Protein AF-A0A2H0A8W4-F1 (afdb_monomer_lite)

Foldseek 3Di:
DEEPPPPQFFKDWQNHTDDPPDDDDAQDKIFIATGGDDQKDWQFKDWQDTGRDGRDIDTCNDDTDMYTYIFGDAAEDELVRVVCVVQVQFQEAAEEQEDPVQVQVWAAALHDYFHDDPPVLETPDDCPVCVVCLAPAYEYAYAALPGQVSHQSVSRSVRRHHHYYYNGHVPVCVVVVHDIDHPVRNPVQNVDRDPRFDQHDDDDDDPPDDDDGDGDRDD

Structur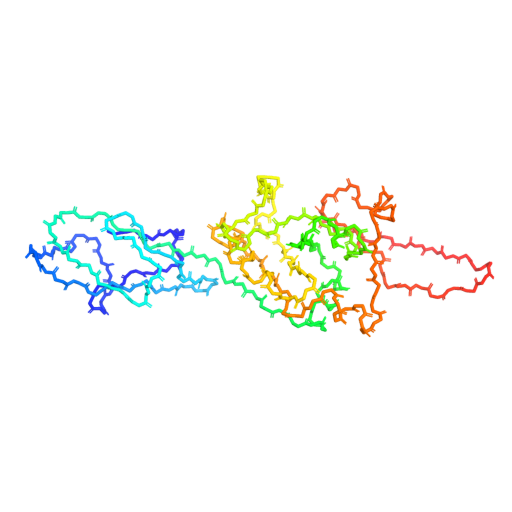e (mmCIF, N/CA/C/O backbone):
data_AF-A0A2H0A8W4-F1
#
_entry.id   AF-A0A2H0A8W4-F1
#
loop_
_atom_site.group_PDB
_atom_site.id
_atom_site.type_symbol
_atom_site.label_atom_id
_atom_site.label_alt_id
_atom_site.label_comp_id
_atom_site.label_asym_id
_atom_site.label_entity_id
_atom_site.label_seq_id
_atom_site.pdbx_PDB_ins_code
_atom_site.Cartn_x
_atom_site.Cartn_y
_atom_site.Cartn_z
_atom_site.occupancy
_atom_site.B_iso_or_equiv
_atom_site.auth_seq_id
_atom_site.auth_comp_id
_atom_site.auth_asym_id
_atom_site.auth_atom_id
_atom_site.pdbx_PDB_model_num
ATOM 1 N N . MET A 1 1 ? -19.466 2.140 18.393 1.00 87.25 1 MET A N 1
ATOM 2 C CA . MET A 1 1 ? -18.150 1.986 17.729 1.00 87.25 1 MET A CA 1
ATOM 3 C C . MET A 1 1 ? -18.364 1.204 16.446 1.00 87.25 1 MET A C 1
ATOM 5 O O . MET A 1 1 ? -19.352 0.483 16.369 1.00 87.25 1 MET A O 1
ATOM 9 N N . THR A 1 2 ? -17.513 1.383 15.440 1.00 92.00 2 THR A N 1
ATOM 10 C CA . THR A 1 2 ? -17.649 0.732 14.124 1.00 92.00 2 THR A CA 1
ATOM 11 C C . THR A 1 2 ? -16.328 0.107 13.679 1.00 92.00 2 THR A C 1
ATOM 13 O O . THR A 1 2 ? -15.268 0.444 14.206 1.00 92.00 2 THR A O 1
ATOM 16 N N . VAL A 1 3 ? -16.409 -0.812 12.719 1.00 94.75 3 VAL A N 1
ATOM 17 C CA . VAL A 1 3 ? -15.274 -1.482 12.075 1.00 94.75 3 VAL A CA 1
ATOM 18 C C . VAL A 1 3 ? -15.348 -1.203 10.577 1.00 94.75 3 VAL A C 1
ATOM 20 O O . VAL A 1 3 ? -16.431 -1.290 9.996 1.00 94.75 3 VAL A O 1
ATOM 23 N N . SER A 1 4 ? -14.215 -0.862 9.962 1.00 92.75 4 SER A N 1
ATOM 24 C CA . SER A 1 4 ? -14.114 -0.602 8.526 1.00 92.75 4 SER A CA 1
ATOM 25 C C . SER A 1 4 ? -12.867 -1.275 7.933 1.00 92.75 4 SER A C 1
ATOM 27 O O . SER A 1 4 ? -11.778 -1.008 8.438 1.00 92.75 4 SER A O 1
ATOM 29 N N . PRO A 1 5 ? -12.985 -2.081 6.860 1.00 91.88 5 PRO A N 1
ATOM 30 C CA . PRO A 1 5 ? -14.236 -2.514 6.231 1.00 91.88 5 PRO A CA 1
ATOM 31 C C . PRO A 1 5 ? -15.038 -3.473 7.129 1.00 91.88 5 PRO A C 1
ATOM 33 O O . PRO A 1 5 ? -14.512 -4.060 8.073 1.00 91.88 5 PRO A O 1
ATOM 36 N N . THR A 1 6 ? -16.342 -3.616 6.870 1.00 92.31 6 THR A N 1
ATOM 37 C CA . THR A 1 6 ? -17.200 -4.528 7.651 1.00 92.31 6 THR A CA 1
ATOM 38 C C . THR A 1 6 ? -16.684 -5.967 7.545 1.00 92.31 6 THR A C 1
ATOM 40 O O . THR A 1 6 ? -16.383 -6.434 6.454 1.00 92.31 6 THR A O 1
ATOM 43 N N . GLY A 1 7 ? -16.574 -6.667 8.679 1.00 91.75 7 GLY A N 1
ATOM 44 C CA . GLY A 1 7 ? -16.044 -8.037 8.742 1.00 91.75 7 GLY A CA 1
ATOM 45 C C . GLY A 1 7 ? -14.516 -8.141 8.845 1.00 91.75 7 GLY A C 1
ATOM 46 O O . GLY A 1 7 ? -14.008 -9.234 9.081 1.00 91.75 7 GLY A O 1
ATOM 47 N N . ALA A 1 8 ? -13.781 -7.026 8.751 1.00 93.81 8 ALA A N 1
ATOM 48 C CA . ALA A 1 8 ? -12.316 -7.025 8.822 1.00 93.81 8 ALA A CA 1
ATOM 49 C C . ALA A 1 8 ? -11.740 -7.318 10.216 1.00 93.81 8 ALA A C 1
ATOM 51 O O . ALA A 1 8 ? -10.543 -7.557 10.369 1.00 93.81 8 ALA A O 1
ATOM 52 N N . GLY A 1 9 ? -12.583 -7.300 11.244 1.00 95.62 9 GLY A N 1
ATOM 53 C CA . GLY A 1 9 ? -12.175 -7.523 12.619 1.00 95.62 9 GLY A CA 1
ATOM 54 C C . GLY A 1 9 ? -13.280 -7.197 13.610 1.00 95.62 9 GLY A C 1
ATOM 55 O O . GLY A 1 9 ? -14.436 -6.970 13.242 1.00 95.62 9 GLY A O 1
ATOM 56 N N . VAL A 1 10 ? -12.894 -7.148 14.879 1.00 96.25 10 VAL A N 1
ATOM 57 C CA . VAL A 1 10 ? -13.748 -6.742 15.997 1.00 96.25 10 VAL A CA 1
ATOM 58 C C . VAL A 1 10 ? -13.048 -5.679 16.839 1.00 96.25 10 VAL A C 1
ATOM 60 O O . VAL A 1 10 ? -11.831 -5.512 16.778 1.00 96.25 10 VAL A O 1
ATOM 63 N N . VAL A 1 11 ? -13.822 -4.944 17.635 1.00 96.88 11 VAL A N 1
ATOM 64 C CA . VAL A 1 11 ? -13.293 -4.029 18.653 1.00 96.88 11 VAL A CA 1
ATOM 65 C C . VAL A 1 11 ? -13.495 -4.670 20.015 1.00 96.88 11 VAL A C 1
ATOM 67 O O . VAL A 1 11 ? -14.611 -5.076 20.327 1.00 96.88 11 VAL A O 1
ATOM 70 N N . LYS A 1 12 ? -12.448 -4.709 20.836 1.00 96.44 12 LYS A N 1
ATOM 71 C CA . LYS A 1 12 ? -12.522 -5.031 22.259 1.00 96.44 12 LYS A CA 1
ATOM 72 C C . LYS A 1 12 ? -12.409 -3.765 23.095 1.00 96.44 12 LYS A C 1
ATOM 74 O O . LYS A 1 12 ? -11.594 -2.884 22.816 1.00 96.44 12 LYS A O 1
ATOM 79 N N . VAL A 1 13 ? -13.222 -3.693 24.143 1.00 95.56 13 VAL A N 1
ATOM 80 C CA . VAL A 1 13 ? -13.199 -2.639 25.155 1.00 95.56 13 VAL A CA 1
ATOM 81 C C . VAL A 1 13 ? -12.901 -3.281 26.501 1.00 95.56 13 VAL A C 1
ATOM 83 O O . VAL A 1 13 ? -13.665 -4.117 26.978 1.00 95.56 13 VAL A O 1
ATOM 86 N N . ASN A 1 14 ? -11.775 -2.906 27.110 1.00 95.25 14 ASN A N 1
ATOM 87 C CA . ASN A 1 14 ? -11.255 -3.522 28.336 1.00 95.25 14 ASN A CA 1
ATOM 88 C C . ASN A 1 14 ? -11.151 -5.057 28.231 1.00 95.25 14 ASN A C 1
ATOM 90 O O . ASN A 1 14 ? -11.492 -5.777 29.166 1.00 95.25 14 ASN A O 1
ATOM 94 N N . GLY A 1 15 ? -10.715 -5.553 27.069 1.00 94.75 15 GLY A N 1
ATOM 95 C CA . GLY A 1 15 ? -10.536 -6.983 26.797 1.00 94.75 15 GLY A CA 1
ATOM 96 C C . GLY A 1 15 ? -11.812 -7.754 26.436 1.00 94.75 15 GLY A C 1
ATOM 97 O O . GLY A 1 15 ? -11.722 -8.947 26.155 1.00 94.75 15 GLY A O 1
ATOM 98 N N . VAL A 1 16 ? -12.979 -7.102 26.405 1.00 94.31 16 VAL A N 1
ATOM 99 C CA . VAL A 1 16 ? -14.270 -7.728 26.067 1.00 94.31 16 VAL A CA 1
ATOM 100 C C . VAL A 1 16 ? -14.752 -7.246 24.704 1.00 94.31 16 VAL A C 1
ATOM 102 O O . VAL A 1 16 ? -14.683 -6.050 24.426 1.00 94.31 16 VAL A O 1
ATOM 105 N N . ASP A 1 17 ? -15.267 -8.150 23.868 1.00 93.38 17 ASP A N 1
ATOM 106 C CA . ASP A 1 17 ? -15.827 -7.795 22.561 1.00 93.38 17 ASP A CA 1
ATOM 107 C C . ASP A 1 17 ? -16.933 -6.740 22.705 1.00 93.38 17 ASP A C 1
ATOM 109 O O . ASP A 1 17 ? -17.864 -6.862 23.507 1.00 93.38 17 ASP A O 1
ATOM 113 N N . TYR A 1 18 ? -16.817 -5.671 21.923 1.00 92.06 18 TYR A N 1
ATOM 114 C CA . TYR A 1 18 ? -17.780 -4.586 21.913 1.00 92.06 18 TYR A CA 1
ATOM 115 C C . TYR A 1 18 ? -19.118 -5.067 21.353 1.00 92.06 18 TYR A C 1
ATOM 117 O O . TYR A 1 18 ? -19.188 -5.629 20.260 1.00 92.06 18 TYR A O 1
ATOM 125 N N . THR A 1 19 ? -20.198 -4.744 22.061 1.00 86.00 19 THR A N 1
ATOM 126 C CA . THR A 1 19 ? -21.566 -4.920 21.573 1.00 86.00 19 THR A CA 1
ATOM 127 C C . THR A 1 19 ? -22.276 -3.563 21.498 1.00 86.00 19 THR A C 1
ATOM 129 O O . THR A 1 19 ? -22.005 -2.662 22.302 1.00 86.00 19 THR A O 1
ATOM 132 N N . PRO A 1 20 ? -23.172 -3.345 20.519 1.00 82.12 20 PRO A N 1
ATOM 133 C CA . PRO A 1 20 ? -23.994 -2.140 20.493 1.00 82.12 20 PRO A CA 1
ATOM 134 C C . PRO A 1 20 ? -24.800 -1.987 21.795 1.00 82.12 20 PRO A C 1
ATOM 136 O O . PRO A 1 20 ? -25.303 -2.969 22.330 1.00 82.12 20 PRO A O 1
ATOM 139 N N . ASN A 1 21 ? -24.962 -0.746 22.267 1.00 77.25 21 ASN A N 1
ATOM 140 C CA . ASN A 1 21 ? -25.658 -0.362 23.511 1.00 77.25 21 ASN A CA 1
ATOM 141 C C . ASN A 1 21 ? -24.898 -0.570 24.837 1.00 77.25 21 ASN A C 1
ATOM 143 O O . ASN A 1 21 ? -25.495 -0.423 25.903 1.00 77.25 21 ASN A O 1
ATOM 147 N N . CYS A 1 22 ? -23.585 -0.820 24.817 1.00 73.69 22 CYS A N 1
ATOM 148 C CA . CYS A 1 22 ? -22.768 -0.656 26.025 1.00 73.69 22 CYS A CA 1
ATOM 149 C C . CYS A 1 22 ? -22.731 0.821 26.475 1.00 73.69 22 CYS A C 1
ATOM 151 O O . CYS A 1 22 ? -22.471 1.712 25.663 1.00 73.69 22 CYS A O 1
ATOM 153 N N . GLY A 1 23 ? -22.963 1.074 27.768 1.00 84.69 23 GLY A N 1
ATOM 154 C CA . GLY A 1 23 ? -22.823 2.390 28.400 1.00 84.69 23 GLY A CA 1
ATOM 155 C C . GLY A 1 23 ? -21.522 2.500 29.197 1.00 84.69 23 GLY A C 1
ATOM 156 O O . GLY A 1 23 ? -21.140 1.557 29.886 1.00 84.69 23 GLY A O 1
ATOM 157 N N . TYR A 1 24 ? -20.859 3.653 29.118 1.00 90.50 24 TYR A N 1
ATOM 158 C CA . TYR A 1 24 ? -19.618 3.946 29.842 1.00 90.50 24 TYR A CA 1
ATOM 159 C C . TYR A 1 24 ? -19.765 5.246 30.631 1.00 90.50 24 TYR A C 1
ATOM 161 O O . TYR A 1 24 ? -20.435 6.178 30.181 1.00 90.50 24 TYR A O 1
ATOM 169 N N . ASN A 1 25 ? -19.143 5.308 31.808 1.00 93.31 25 ASN A N 1
ATOM 170 C CA . ASN A 1 25 ? -19.269 6.455 32.704 1.00 93.31 25 ASN A CA 1
ATOM 171 C C . ASN A 1 25 ? -18.421 7.642 32.232 1.00 93.31 25 ASN A C 1
ATOM 173 O O . ASN A 1 25 ? -17.361 7.471 31.626 1.00 93.31 25 ASN A O 1
ATOM 177 N N . LEU A 1 26 ? -18.858 8.856 32.578 1.00 94.81 26 LEU A N 1
ATOM 178 C CA . LEU A 1 26 ? -18.067 10.065 32.365 1.00 94.81 26 LEU A CA 1
ATOM 179 C C . LEU A 1 26 ? -16.702 9.934 33.064 1.00 94.81 26 LEU A C 1
ATOM 181 O O . LEU A 1 26 ? -16.625 9.499 34.211 1.00 94.81 26 LEU A O 1
ATOM 185 N N . ASN A 1 27 ? -15.639 10.332 32.367 1.00 94.19 27 ASN A N 1
ATOM 186 C CA . ASN A 1 27 ? -14.232 10.233 32.774 1.00 94.19 27 ASN A CA 1
ATOM 187 C C . ASN A 1 27 ? -13.687 8.804 32.918 1.00 94.19 27 ASN A C 1
ATOM 189 O O . ASN A 1 27 ? -12.535 8.634 33.314 1.00 94.19 27 ASN A O 1
ATOM 193 N N . GLN A 1 28 ? -14.464 7.776 32.562 1.00 96.50 28 GLN A N 1
ATOM 194 C CA . GLN A 1 28 ? -13.943 6.418 32.496 1.00 96.50 28 GLN A CA 1
ATOM 195 C C . GLN A 1 28 ? -12.853 6.331 31.423 1.00 96.50 28 GLN A C 1
ATOM 197 O O . GLN A 1 28 ? -13.034 6.806 30.299 1.00 96.50 28 GLN A O 1
ATOM 202 N N . VAL A 1 29 ? -11.733 5.701 31.772 1.00 96.69 29 VAL A N 1
ATOM 203 C CA . VAL A 1 29 ? -10.670 5.356 30.827 1.00 96.69 29 VAL A CA 1
ATOM 204 C C . VAL A 1 29 ? -10.910 3.930 30.348 1.00 96.69 29 VAL A C 1
ATOM 206 O O . VAL A 1 29 ? -11.024 3.005 31.151 1.00 96.69 29 VAL A O 1
ATOM 209 N N . LEU A 1 30 ? -11.027 3.769 29.036 1.00 96.38 30 LEU A N 1
ATOM 210 C CA . LEU A 1 30 ? -11.244 2.497 28.362 1.00 96.38 30 LEU A CA 1
ATOM 211 C C . LEU A 1 30 ? -9.967 2.090 27.634 1.00 96.38 30 LEU A C 1
ATOM 213 O O . LEU A 1 30 ? -9.340 2.923 26.984 1.00 96.38 30 LEU A O 1
ATOM 217 N N . THR A 1 31 ? -9.607 0.813 27.708 1.00 97.50 31 THR A N 1
ATOM 218 C CA . THR A 1 31 ? -8.607 0.220 26.815 1.00 97.50 31 THR A CA 1
ATOM 219 C C . THR A 1 31 ? -9.311 -0.244 25.552 1.00 97.50 31 THR A C 1
ATOM 221 O O . THR A 1 31 ? -10.247 -1.040 25.618 1.00 97.50 31 THR A O 1
ATOM 224 N N . MET A 1 32 ? -8.869 0.280 24.420 1.00 97.44 32 MET A N 1
ATOM 225 C CA . MET A 1 32 ? -9.404 0.041 23.091 1.00 97.44 32 MET A CA 1
ATOM 226 C C . MET A 1 32 ? -8.441 -0.855 22.326 1.00 97.44 32 MET A C 1
ATOM 228 O O . MET A 1 32 ? -7.267 -0.517 22.176 1.00 97.44 32 MET A O 1
ATOM 232 N N . GLU A 1 33 ? -8.941 -1.973 21.818 1.00 98.06 33 GLU A N 1
ATOM 233 C CA . GLU A 1 33 ? -8.158 -2.908 21.015 1.00 98.06 33 GLU A CA 1
ATOM 234 C C . GLU A 1 33 ? -8.933 -3.271 19.744 1.00 98.06 33 GLU A C 1
ATOM 236 O O . GLU A 1 33 ? -10.096 -3.666 19.800 1.00 98.06 33 GLU A O 1
ATOM 241 N N . GLY A 1 34 ? -8.307 -3.104 18.581 1.00 97.44 34 GLY A N 1
ATOM 242 C CA . GLY A 1 34 ? -8.831 -3.571 17.304 1.00 97.44 34 GLY A CA 1
ATOM 243 C C . GLY A 1 34 ? -8.223 -4.931 16.998 1.00 97.44 34 GLY A C 1
ATOM 244 O O . GLY A 1 34 ? -7.013 -5.025 16.816 1.00 97.44 34 GLY A O 1
ATOM 245 N N . VAL A 1 35 ? -9.039 -5.978 16.941 1.00 97.44 35 VAL A N 1
ATOM 246 C CA . VAL A 1 35 ? -8.579 -7.348 16.684 1.00 97.44 35 VAL A CA 1
ATOM 247 C C . VAL A 1 35 ? -8.891 -7.701 15.228 1.00 97.44 35 VAL A C 1
ATOM 249 O O . VAL A 1 35 ? -10.071 -7.826 14.890 1.00 97.44 35 VAL A O 1
ATOM 252 N N . PRO A 1 36 ? -7.880 -7.832 14.350 1.00 96.38 36 PRO A N 1
ATOM 253 C CA . PRO A 1 36 ? -8.102 -8.145 12.941 1.00 96.38 36 PRO A CA 1
ATOM 254 C C . PRO A 1 36 ? -8.609 -9.575 12.740 1.00 96.38 36 PRO A C 1
ATOM 256 O O . PRO A 1 36 ? -8.325 -10.465 13.541 1.00 96.38 36 PRO A O 1
ATOM 259 N N . SER A 1 37 ? -9.308 -9.803 11.631 1.00 94.69 37 SER A N 1
ATOM 260 C CA . SER A 1 37 ? -9.757 -11.122 11.180 1.00 94.69 37 SER A CA 1
ATOM 261 C C . SER A 1 37 ? -9.119 -11.484 9.835 1.00 94.69 37 SER A C 1
ATOM 263 O O . SER A 1 37 ? -8.916 -10.621 8.983 1.00 94.69 37 SER A O 1
ATOM 265 N N . GLY A 1 38 ? -8.815 -12.766 9.618 1.00 90.88 38 GLY A N 1
ATOM 266 C CA . GLY A 1 38 ? -8.360 -13.290 8.325 1.00 90.88 38 GLY A CA 1
ATOM 267 C C . GLY A 1 38 ? -7.140 -12.566 7.734 1.00 90.88 38 GLY A C 1
ATOM 268 O O . GLY A 1 38 ? -6.057 -12.545 8.332 1.00 90.88 38 GLY A O 1
ATOM 269 N N . GLN A 1 39 ? -7.327 -11.994 6.539 1.00 87.94 39 GLN A N 1
ATOM 270 C CA . GLN A 1 39 ? -6.290 -11.308 5.756 1.00 87.94 39 GLN A CA 1
ATOM 271 C C . GLN A 1 39 ? -6.074 -9.846 6.156 1.00 87.94 39 GLN A C 1
ATOM 273 O O . GLN A 1 39 ? -5.291 -9.148 5.524 1.00 87.94 39 GLN A O 1
ATOM 278 N N . TYR A 1 40 ? -6.739 -9.363 7.204 1.00 93.06 40 TYR A N 1
ATOM 279 C CA . TYR A 1 40 ? -6.609 -7.979 7.637 1.00 93.06 40 TYR A CA 1
ATOM 280 C C . TYR A 1 40 ? -5.543 -7.798 8.724 1.00 93.06 40 TYR A C 1
ATOM 282 O O . TYR A 1 40 ? -5.263 -8.697 9.523 1.00 93.06 40 TYR A O 1
ATOM 290 N N . LYS A 1 41 ? -4.978 -6.593 8.782 1.00 94.25 41 LYS A N 1
ATOM 291 C CA . LYS A 1 41 ? -4.203 -6.040 9.895 1.00 94.25 41 LYS A CA 1
ATOM 292 C C . LYS A 1 41 ? -4.897 -4.786 10.420 1.00 94.25 41 LYS A C 1
ATOM 294 O O . LYS A 1 41 ? -5.622 -4.111 9.689 1.00 94.25 41 LYS A O 1
ATOM 299 N N . PHE A 1 42 ? -4.691 -4.480 11.698 1.00 95.69 42 PHE A N 1
ATOM 300 C CA . PHE A 1 42 ? -5.133 -3.204 12.250 1.00 95.69 42 PHE A CA 1
ATOM 301 C C . PHE A 1 42 ? -4.324 -2.088 11.590 1.00 95.69 42 PHE A C 1
ATOM 303 O O . PHE A 1 42 ? -3.106 -2.213 11.471 1.00 95.69 42 PHE A O 1
ATOM 310 N N . ASP A 1 43 ? -5.002 -1.024 11.176 1.00 94.31 43 ASP A N 1
ATOM 311 C CA . ASP A 1 43 ? -4.373 0.129 10.540 1.00 94.31 43 ASP A CA 1
ATOM 312 C C . ASP A 1 43 ? -4.387 1.346 11.477 1.00 94.31 43 ASP A C 1
ATOM 314 O O . ASP A 1 43 ? -3.340 1.799 11.940 1.00 94.31 43 ASP A O 1
ATOM 318 N N . ARG A 1 44 ? -5.576 1.852 11.834 1.00 95.56 44 ARG A N 1
ATOM 319 C CA . ARG A 1 44 ? -5.705 3.024 12.717 1.00 95.56 44 ARG A CA 1
ATOM 320 C C . ARG A 1 44 ? -7.069 3.132 13.387 1.00 95.56 44 ARG A C 1
ATOM 322 O O . ARG A 1 44 ? -8.069 2.588 12.929 1.00 95.56 44 ARG A O 1
ATOM 329 N N . TRP A 1 45 ? -7.132 3.934 14.438 1.00 97.75 45 TRP A N 1
ATOM 330 C CA . TRP A 1 45 ? -8.367 4.467 15.000 1.00 97.75 45 TRP A CA 1
ATOM 331 C C . TRP A 1 45 ? -8.721 5.802 14.345 1.00 97.75 45 TRP A C 1
ATOM 333 O O . TRP A 1 45 ? -7.833 6.613 14.066 1.00 97.75 45 TRP A O 1
ATOM 343 N N . GLY A 1 46 ? -10.015 6.060 14.149 1.00 96.44 46 GLY A N 1
ATOM 344 C CA . GLY A 1 46 ? -10.516 7.382 13.771 1.00 96.44 46 GLY A CA 1
ATOM 345 C C . GLY A 1 46 ? -11.849 7.755 14.426 1.00 96.44 46 GLY A C 1
ATOM 346 O O . GLY A 1 46 ? -12.503 6.947 15.093 1.00 96.44 46 GLY A O 1
ATOM 347 N N . GLY A 1 47 ? -12.259 9.009 14.217 1.00 95.00 47 GLY A N 1
ATOM 348 C CA . GLY A 1 47 ? -13.439 9.609 14.840 1.00 95.00 47 GLY A CA 1
ATOM 349 C C . GLY A 1 47 ? -13.097 10.249 16.186 1.00 95.00 47 GLY A C 1
ATOM 350 O O . GLY A 1 47 ? -12.263 11.142 16.268 1.00 95.00 47 GLY A O 1
ATOM 351 N N . GLY A 1 48 ? -13.745 9.800 17.258 1.00 94.50 48 GLY A N 1
ATOM 352 C CA . GLY A 1 48 ? -13.546 10.291 18.626 1.00 94.50 48 GLY A CA 1
ATOM 353 C C . GLY A 1 48 ? -12.246 9.829 19.298 1.00 94.50 48 GLY A C 1
ATOM 354 O O . GLY A 1 48 ? -11.990 10.239 20.433 1.00 94.50 48 GLY A O 1
ATOM 355 N N . LEU A 1 49 ? -11.467 8.989 18.609 1.00 94.62 49 LEU A N 1
ATOM 356 C CA . LEU A 1 49 ? -10.131 8.503 18.949 1.00 94.62 49 LEU A CA 1
ATOM 357 C C . LEU A 1 49 ? -9.323 8.446 17.646 1.00 94.62 49 LEU A C 1
ATOM 359 O O . LEU A 1 49 ? -9.708 7.712 16.741 1.00 94.62 49 LEU A O 1
ATOM 363 N N . THR A 1 50 ? -8.220 9.186 17.562 1.00 95.88 50 THR A N 1
ATOM 364 C CA . THR A 1 50 ? -7.312 9.167 16.404 1.00 95.88 50 THR A CA 1
ATOM 365 C C . THR A 1 50 ? -5.944 8.700 16.873 1.00 95.88 50 THR A C 1
ATOM 367 O O . THR A 1 50 ? -5.292 9.388 17.655 1.00 95.88 50 THR A O 1
ATOM 370 N N . SER A 1 51 ? -5.531 7.509 16.450 1.00 95.81 51 SER A N 1
ATOM 371 C CA . SER A 1 51 ? -4.269 6.890 16.867 1.00 95.81 51 SER A CA 1
ATOM 372 C C . SER A 1 51 ? -3.921 5.740 15.926 1.00 95.81 51 SER A C 1
ATOM 374 O O . SER A 1 51 ? -4.813 5.012 15.503 1.00 95.81 51 SER A O 1
ATOM 376 N N . SER A 1 52 ? -2.641 5.544 15.626 1.00 94.50 52 SER A N 1
ATOM 377 C CA . SER A 1 52 ? -2.129 4.337 14.960 1.00 94.50 52 SER A CA 1
ATOM 378 C C . SER A 1 52 ? -1.696 3.251 15.955 1.00 94.50 52 SER A C 1
ATOM 380 O O . SER A 1 52 ? -1.263 2.175 15.556 1.00 94.50 52 SER A O 1
ATOM 382 N N . THR A 1 53 ? -1.799 3.509 17.262 1.00 96.44 53 THR A N 1
ATOM 383 C CA . THR A 1 53 ? -1.401 2.567 18.311 1.00 96.44 53 THR A CA 1
ATOM 384 C C . THR A 1 53 ? -2.543 1.611 18.639 1.00 96.44 53 THR A C 1
ATOM 386 O O . THR A 1 53 ? -3.699 2.020 18.780 1.00 96.44 53 THR A O 1
ATOM 389 N N . ASN A 1 54 ? -2.212 0.332 18.794 1.00 96.19 54 ASN A N 1
ATOM 390 C CA . ASN A 1 54 ? -3.160 -0.708 19.161 1.00 96.19 54 ASN A CA 1
ATOM 391 C C . ASN A 1 54 ? -2.473 -1.778 20.028 1.00 96.19 54 ASN A C 1
ATOM 393 O O . ASN A 1 54 ? -1.506 -2.378 19.554 1.00 96.19 54 ASN A O 1
ATOM 397 N N . PRO A 1 55 ? -2.946 -2.040 21.261 1.00 97.75 55 PRO A N 1
ATOM 398 C CA . PRO A 1 55 ? -4.046 -1.363 21.963 1.00 97.75 55 PRO A CA 1
ATOM 399 C C . PRO A 1 55 ? -3.756 0.111 22.306 1.00 97.75 55 PRO A C 1
ATOM 401 O O . PRO A 1 55 ? -2.605 0.537 22.334 1.00 97.75 55 PRO A O 1
ATOM 404 N N . THR A 1 56 ? -4.796 0.896 22.595 1.00 98.19 56 THR A N 1
ATOM 405 C CA . THR A 1 56 ? -4.680 2.303 23.032 1.00 98.19 56 THR A CA 1
ATOM 406 C C . THR A 1 56 ? -5.739 2.655 24.081 1.00 98.19 56 THR A C 1
ATOM 408 O O . THR A 1 56 ? -6.577 1.821 24.419 1.00 98.19 56 THR A O 1
ATOM 411 N N . THR A 1 57 ? -5.721 3.872 24.629 1.00 97.31 57 THR A N 1
ATOM 412 C CA . THR A 1 57 ? -6.682 4.313 25.652 1.00 97.31 57 THR A CA 1
ATOM 413 C C . THR A 1 57 ? -7.635 5.394 25.144 1.00 97.31 57 THR A C 1
ATOM 415 O O . THR A 1 57 ? -7.294 6.231 24.311 1.00 97.31 57 THR A O 1
ATOM 418 N N . LEU A 1 58 ? -8.864 5.375 25.662 1.00 96.06 58 LEU A N 1
ATOM 419 C CA . LEU A 1 58 ? -9.921 6.335 25.359 1.00 96.06 58 LEU A CA 1
ATOM 420 C C . LEU A 1 58 ? -10.565 6.837 26.651 1.00 96.06 58 LEU A C 1
ATOM 422 O O . LEU A 1 58 ? -11.155 6.057 27.394 1.00 96.06 58 LEU A O 1
ATOM 426 N N . THR A 1 59 ? -10.528 8.147 26.886 1.00 96.31 59 THR A N 1
ATOM 427 C CA . THR A 1 59 ? -11.264 8.771 27.995 1.00 96.31 59 THR A CA 1
ATOM 428 C C . THR A 1 59 ? -12.661 9.186 27.542 1.00 96.31 59 THR A C 1
ATOM 430 O O . THR A 1 59 ? -12.816 10.001 26.626 1.00 96.31 59 THR A O 1
ATOM 433 N N . MET A 1 60 ? -13.689 8.666 28.210 1.00 93.94 60 MET A N 1
ATOM 434 C CA . MET A 1 60 ? -15.095 8.987 27.952 1.00 93.94 60 MET A CA 1
ATOM 435 C C . MET A 1 60 ? -15.484 10.327 28.583 1.00 93.94 60 MET A C 1
ATOM 437 O O . MET A 1 60 ? -16.129 10.378 29.622 1.00 93.94 60 MET A O 1
ATOM 441 N N . ASN A 1 61 ? -15.071 11.434 27.965 1.00 93.69 61 ASN A N 1
ATOM 442 C CA . ASN A 1 61 ? -15.434 12.791 28.397 1.00 93.69 61 ASN A CA 1
ATOM 443 C C . ASN A 1 61 ? -16.748 13.310 27.782 1.00 93.69 61 ASN A C 1
ATOM 445 O O . ASN A 1 61 ? -17.365 14.222 28.320 1.00 93.69 61 ASN A O 1
ATOM 449 N N . VAL A 1 62 ? -17.166 12.728 26.660 1.00 92.44 62 VAL A N 1
ATOM 450 C CA . VAL A 1 62 ? -18.443 12.948 25.968 1.00 92.44 62 VAL A CA 1
ATOM 451 C C . VAL A 1 62 ? -18.824 11.663 25.229 1.00 92.44 62 VAL A C 1
ATOM 453 O O . VAL A 1 62 ? -18.014 10.737 25.133 1.00 92.44 62 VAL A O 1
ATOM 456 N N . ASN A 1 63 ? -20.023 11.612 24.648 1.00 91.06 63 ASN A N 1
ATOM 457 C CA . ASN A 1 63 ? -20.368 10.563 23.690 1.00 91.06 63 ASN A CA 1
ATOM 458 C C . ASN A 1 63 ? -19.422 10.626 22.481 1.00 91.06 63 ASN A C 1
ATOM 460 O O . ASN A 1 63 ? -19.241 11.686 21.881 1.00 91.06 63 ASN A O 1
ATOM 464 N N . LYS A 1 64 ? -18.820 9.489 22.117 1.00 91.00 64 LYS A N 1
ATOM 465 C CA . LYS A 1 64 ? -17.844 9.388 21.025 1.00 91.00 64 LYS A CA 1
ATOM 466 C C . LYS A 1 64 ? -18.263 8.327 20.017 1.00 91.00 64 LYS A C 1
ATOM 468 O O . LYS A 1 64 ? -18.641 7.219 20.390 1.00 91.00 64 LYS A O 1
ATOM 473 N N . SER A 1 65 ? -18.120 8.650 18.735 1.00 92.31 65 SER A N 1
ATOM 474 C CA . SER A 1 65 ? -18.128 7.656 17.663 1.00 92.31 65 SER A CA 1
ATOM 475 C C . SER A 1 65 ? -16.687 7.308 17.319 1.00 92.31 65 SER A C 1
ATOM 477 O O . SER A 1 65 ? -15.930 8.194 16.946 1.00 92.31 65 SER A O 1
ATOM 479 N N . VAL A 1 66 ? -16.294 6.049 17.488 1.00 95.25 66 VAL A N 1
ATOM 480 C CA . VAL A 1 66 ? -14.940 5.556 17.193 1.00 95.25 66 VAL A CA 1
ATOM 481 C C . VAL A 1 66 ? -15.033 4.465 16.137 1.00 95.25 66 VAL A C 1
ATOM 483 O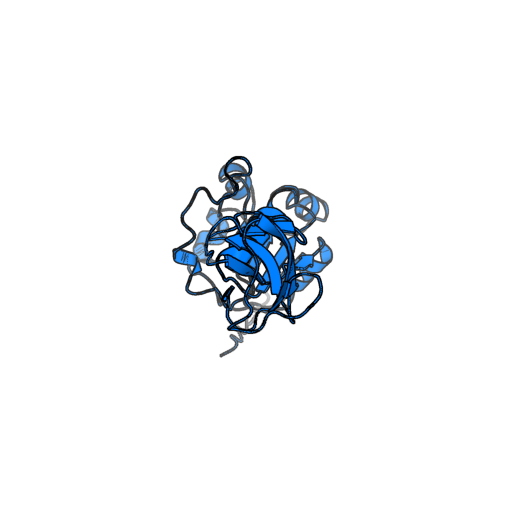 O . VAL A 1 66 ? -15.913 3.600 16.227 1.00 95.25 66 VAL A O 1
ATOM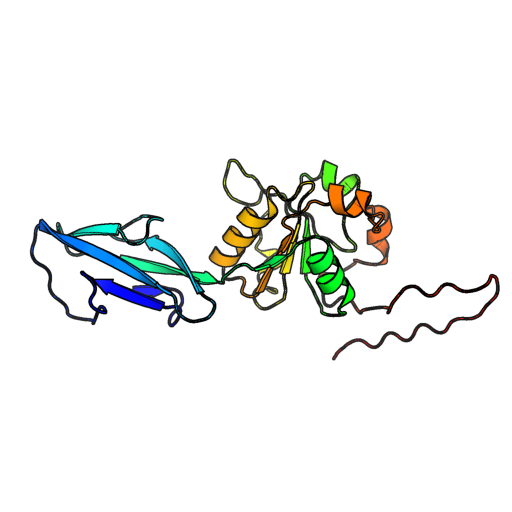 486 N N . THR A 1 67 ? -14.119 4.505 15.174 1.00 96.38 67 THR A N 1
ATOM 487 C CA . THR A 1 67 ? -13.974 3.508 14.112 1.00 96.38 67 THR A CA 1
ATOM 488 C C . THR A 1 67 ? -12.595 2.868 14.200 1.00 96.38 67 THR A C 1
ATOM 490 O O . THR A 1 67 ? -11.596 3.586 14.233 1.00 96.38 67 THR A O 1
ATOM 493 N N . ALA A 1 68 ? -12.542 1.535 14.232 1.00 97.12 68 ALA A N 1
ATOM 494 C CA . ALA A 1 68 ? -11.325 0.782 13.946 1.00 97.12 68 ALA A CA 1
ATOM 495 C C . ALA A 1 68 ? -11.225 0.573 12.432 1.00 97.12 68 ALA A C 1
ATOM 497 O O . ALA A 1 68 ? -12.110 -0.048 11.834 1.00 97.12 68 ALA A O 1
ATOM 498 N N . TYR A 1 69 ? -10.170 1.106 11.828 1.00 95.56 69 TYR A N 1
ATOM 499 C CA . TYR A 1 69 ? -9.827 0.870 10.435 1.00 95.56 69 TYR A CA 1
ATOM 500 C C . TYR A 1 69 ? -8.839 -0.288 10.350 1.00 95.56 69 TYR A C 1
ATOM 502 O O . TYR A 1 69 ? -7.861 -0.353 11.100 1.00 95.56 69 TYR A O 1
ATOM 510 N N . PHE A 1 70 ? -9.115 -1.192 9.423 1.00 95.75 70 PHE A N 1
ATOM 511 C CA . PHE A 1 70 ? -8.282 -2.329 9.084 1.00 95.75 70 PHE A CA 1
ATOM 512 C C . PHE A 1 70 ? -7.908 -2.247 7.606 1.00 95.75 70 PHE A C 1
ATOM 514 O O . PHE A 1 70 ? -8.691 -1.770 6.784 1.00 95.75 70 PHE A O 1
ATOM 521 N N . ALA A 1 71 ? -6.723 -2.743 7.283 1.00 93.50 71 ALA A N 1
ATOM 522 C CA . ALA A 1 71 ? -6.193 -2.833 5.928 1.00 93.50 71 ALA A CA 1
ATOM 523 C C . ALA A 1 71 ? -5.821 -4.285 5.629 1.00 93.50 71 ALA A C 1
ATOM 525 O O . ALA A 1 71 ? -5.635 -5.072 6.560 1.00 93.50 71 ALA A O 1
ATOM 526 N N . PHE A 1 72 ? -5.706 -4.657 4.359 1.00 90.94 72 PHE A N 1
ATOM 527 C CA . PHE A 1 72 ? -5.175 -5.974 4.015 1.00 90.94 72 PHE A CA 1
ATOM 528 C C . PHE A 1 72 ? -3.719 -6.113 4.487 1.00 90.94 72 PHE A C 1
ATOM 530 O O . PHE A 1 72 ? -2.976 -5.135 4.639 1.00 90.94 72 PHE A O 1
ATOM 537 N N . LYS A 1 73 ? -3.322 -7.343 4.809 1.00 90.25 73 LYS A N 1
ATOM 538 C CA . LYS A 1 73 ? -1.922 -7.683 5.043 1.00 90.25 73 LYS A CA 1
ATOM 539 C C . LYS A 1 73 ? -1.147 -7.484 3.743 1.00 90.25 73 LYS A C 1
ATOM 541 O O . LYS A 1 73 ? -1.683 -7.620 2.653 1.00 90.25 73 LYS A O 1
ATOM 546 N N . THR A 1 74 ? 0.117 -7.136 3.902 1.00 94.44 74 THR A N 1
ATOM 547 C CA . THR A 1 74 ? 1.083 -6.989 2.816 1.00 94.44 74 THR A CA 1
ATOM 548 C C . THR A 1 74 ? 2.097 -8.111 2.959 1.00 94.44 74 THR A C 1
ATOM 550 O O . THR A 1 74 ? 2.553 -8.363 4.079 1.00 94.44 74 THR A O 1
ATOM 553 N N . GLU A 1 75 ? 2.454 -8.760 1.861 1.00 95.19 75 GLU A N 1
ATOM 554 C CA . GLU A 1 75 ? 3.379 -9.889 1.838 1.00 95.19 75 GLU A CA 1
ATOM 555 C C . GLU A 1 75 ? 4.770 -9.420 1.405 1.00 95.19 75 GLU A C 1
ATOM 557 O O . GLU A 1 75 ? 4.951 -8.826 0.346 1.00 95.19 75 GLU A O 1
ATOM 562 N N . SER A 1 76 ? 5.774 -9.662 2.246 1.00 97.00 76 SER A N 1
ATOM 563 C CA . SER A 1 76 ? 7.168 -9.436 1.872 1.00 97.00 76 SER A CA 1
ATOM 564 C C . SER A 1 76 ? 7.674 -10.607 1.039 1.00 97.00 76 SER A C 1
ATOM 566 O O . SER A 1 76 ? 7.582 -11.753 1.490 1.00 97.00 76 SER A O 1
ATOM 568 N N . VAL A 1 77 ? 8.290 -10.324 -0.102 1.00 97.12 77 VAL A N 1
ATOM 569 C CA . VAL A 1 77 ? 9.050 -11.306 -0.881 1.00 97.12 77 VAL A CA 1
ATOM 570 C C . VAL A 1 77 ? 10.511 -10.880 -0.944 1.00 97.12 77 VAL A C 1
ATOM 572 O O . VAL A 1 77 ? 10.817 -9.694 -1.029 1.00 97.12 77 VAL A O 1
ATOM 575 N N . ASN A 1 78 ? 11.418 -11.848 -0.883 1.00 96.38 78 ASN A N 1
ATOM 576 C CA . ASN A 1 78 ? 12.822 -11.600 -1.194 1.00 96.38 78 ASN A CA 1
ATOM 577 C C . ASN A 1 78 ? 13.051 -11.666 -2.712 1.00 96.38 78 ASN A C 1
ATOM 579 O O . ASN A 1 78 ? 12.124 -11.968 -3.466 1.00 96.38 78 ASN A O 1
ATOM 583 N N . LEU A 1 79 ? 14.288 -11.452 -3.155 1.00 95.81 79 LEU A N 1
ATOM 584 C CA . LEU A 1 79 ? 14.665 -11.427 -4.566 1.00 95.81 79 LEU A CA 1
ATOM 585 C C . LEU A 1 79 ? 14.190 -12.668 -5.347 1.00 95.81 79 LEU A C 1
ATOM 587 O O . LEU A 1 79 ? 13.560 -12.555 -6.398 1.00 95.81 79 LEU A O 1
ATOM 591 N N . GLN A 1 80 ? 14.421 -13.867 -4.807 1.00 95.31 80 GLN A N 1
ATOM 592 C CA . GLN A 1 80 ? 13.986 -15.113 -5.448 1.00 95.31 80 GLN A CA 1
ATOM 593 C C . GLN A 1 80 ? 12.457 -15.253 -5.471 1.00 95.31 80 GLN A C 1
ATOM 595 O O . GLN A 1 80 ? 11.891 -15.770 -6.439 1.00 95.31 80 GLN A O 1
ATOM 600 N N . GLY A 1 81 ? 11.783 -14.812 -4.406 1.00 95.00 81 GLY A N 1
ATOM 601 C CA . GLY A 1 81 ? 10.325 -14.783 -4.329 1.00 95.00 81 GLY A CA 1
ATOM 602 C C . GLY A 1 81 ? 9.724 -13.835 -5.363 1.00 95.00 81 GLY A C 1
ATOM 603 O O . GLY A 1 81 ? 8.796 -14.227 -6.062 1.00 95.00 81 GLY A O 1
ATOM 604 N N . ALA A 1 82 ? 10.304 -12.643 -5.526 1.00 95.38 82 ALA A N 1
ATOM 605 C CA . ALA A 1 82 ? 9.923 -11.689 -6.562 1.00 95.38 82 ALA A CA 1
ATOM 606 C C . ALA A 1 82 ? 10.106 -12.279 -7.966 1.00 95.38 82 ALA A C 1
ATOM 608 O O . ALA A 1 82 ? 9.175 -12.244 -8.765 1.00 95.38 82 ALA A O 1
ATOM 609 N N . LYS A 1 83 ? 11.258 -12.907 -8.248 1.00 93.25 83 LYS A N 1
ATOM 610 C CA . LYS A 1 83 ? 11.489 -13.576 -9.538 1.00 93.25 83 LYS A CA 1
ATOM 611 C C . LYS A 1 83 ? 10.448 -14.662 -9.806 1.00 93.25 83 LYS A C 1
ATOM 613 O O . LYS A 1 83 ? 9.872 -14.710 -10.883 1.00 93.25 83 LYS A O 1
ATOM 618 N N . SER A 1 84 ? 10.162 -15.493 -8.804 1.00 92.25 84 SER A N 1
ATOM 619 C CA . SER A 1 84 ? 9.176 -16.576 -8.922 1.00 92.25 84 SER A CA 1
ATOM 620 C C . SER A 1 84 ? 7.750 -16.050 -9.123 1.00 92.25 84 SER A C 1
ATOM 622 O O . SER A 1 84 ? 6.990 -16.646 -9.880 1.00 92.25 84 SER A O 1
ATOM 624 N N . LEU A 1 85 ? 7.395 -14.943 -8.461 1.00 90.94 85 LEU A N 1
ATOM 625 C CA . LEU A 1 85 ? 6.105 -14.268 -8.618 1.00 90.94 85 LEU A CA 1
ATOM 626 C C . LEU A 1 85 ? 5.927 -13.752 -10.051 1.00 90.94 85 LEU A C 1
ATOM 628 O O . LEU A 1 85 ? 4.894 -14.000 -10.664 1.00 90.94 85 LEU A O 1
ATOM 632 N N . LEU A 1 86 ? 6.950 -13.085 -10.591 1.00 90.44 86 LEU A N 1
ATOM 633 C CA . LEU A 1 86 ? 6.917 -12.492 -11.931 1.00 90.44 86 LEU A CA 1
ATOM 634 C C . LEU A 1 86 ? 7.002 -13.542 -13.051 1.00 90.44 86 LEU A C 1
ATOM 636 O O . LEU A 1 86 ? 6.360 -13.395 -14.086 1.00 90.44 86 LEU A O 1
ATOM 640 N N . ASP A 1 87 ? 7.737 -14.634 -12.834 1.00 86.75 87 ASP A N 1
ATOM 641 C CA . ASP A 1 87 ? 7.856 -15.731 -13.804 1.00 86.75 87 ASP A CA 1
ATOM 642 C C . ASP A 1 87 ? 6.656 -16.687 -13.795 1.00 86.75 87 ASP A C 1
ATOM 644 O O . ASP A 1 87 ? 6.489 -17.474 -14.729 1.00 86.75 87 ASP A O 1
ATOM 648 N N . GLY A 1 88 ? 5.845 -16.656 -12.732 1.00 79.00 88 GLY A N 1
ATOM 649 C CA . GLY A 1 88 ? 4.765 -17.610 -12.472 1.00 79.00 88 GLY A CA 1
ATOM 650 C C . GLY A 1 88 ? 3.591 -17.551 -13.454 1.00 79.00 88 GLY A C 1
ATOM 651 O O . GLY A 1 88 ? 2.690 -18.383 -13.360 1.00 79.00 88 GLY A O 1
ATOM 652 N N . GLY A 1 89 ? 3.595 -16.596 -14.389 1.00 63.19 89 GLY A N 1
ATOM 653 C CA . GLY A 1 89 ? 2.580 -16.452 -15.434 1.00 63.19 89 GLY A CA 1
ATOM 654 C C . GLY A 1 89 ? 1.236 -15.900 -14.952 1.00 63.19 89 GLY A C 1
ATOM 655 O O . GLY A 1 89 ? 0.273 -15.944 -15.710 1.00 63.19 89 GLY A O 1
ATOM 656 N N . GLY A 1 90 ? 1.161 -15.408 -13.711 1.00 67.00 90 GLY A N 1
ATOM 657 C CA . GLY A 1 90 ? 0.010 -14.657 -13.214 1.00 67.00 90 GLY A CA 1
ATOM 658 C C . GLY A 1 90 ? 0.039 -13.206 -13.690 1.00 67.00 90 GLY A C 1
ATOM 659 O O . GLY A 1 90 ? 1.111 -12.626 -13.871 1.00 67.00 90 GLY A O 1
ATOM 660 N N . ASP A 1 91 ? -1.138 -12.610 -13.865 1.00 77.62 91 ASP A N 1
ATOM 661 C CA . ASP A 1 91 ? -1.277 -11.194 -14.196 1.00 77.62 91 ASP A CA 1
ATOM 662 C C . ASP A 1 91 ? -0.982 -10.328 -12.969 1.00 77.62 91 ASP A C 1
ATOM 664 O O . ASP A 1 91 ? -1.868 -9.975 -12.194 1.00 77.62 91 ASP A O 1
ATOM 668 N N . VAL A 1 92 ? 0.298 -10.005 -12.782 1.00 88.19 92 VAL A N 1
ATOM 669 C CA . VAL A 1 92 ? 0.771 -9.161 -11.683 1.00 88.19 92 VAL A CA 1
ATOM 670 C C . VAL A 1 92 ? 0.954 -7.731 -12.175 1.00 88.19 92 VAL A C 1
ATOM 672 O O . VAL A 1 92 ? 1.695 -7.460 -13.123 1.00 88.19 92 VAL A O 1
ATOM 675 N N . LEU A 1 93 ? 0.325 -6.781 -11.490 1.00 92.00 93 LEU A N 1
ATOM 676 C CA . LEU A 1 93 ? 0.602 -5.370 -11.694 1.00 92.00 93 LEU A CA 1
ATOM 677 C C . LEU A 1 93 ? 1.905 -4.982 -10.992 1.00 92.00 93 LEU A C 1
ATOM 679 O O . LEU A 1 93 ? 1.980 -4.944 -9.766 1.00 92.00 93 LEU A O 1
ATOM 683 N N . VAL A 1 94 ? 2.921 -4.635 -11.778 1.00 95.25 94 VAL A N 1
ATOM 684 C CA . VAL A 1 94 ? 4.234 -4.233 -11.266 1.00 95.25 94 VAL A CA 1
ATOM 685 C C . VAL A 1 94 ? 4.318 -2.715 -11.114 1.00 95.25 94 VAL A C 1
ATOM 687 O O . VAL A 1 94 ? 4.131 -1.966 -12.078 1.00 95.25 94 VAL A O 1
ATOM 690 N N . LEU A 1 95 ? 4.629 -2.249 -9.904 1.00 97.31 95 LEU A N 1
ATOM 691 C CA . LEU A 1 95 ? 4.820 -0.837 -9.583 1.00 97.31 95 LEU A CA 1
ATOM 692 C C . LEU A 1 95 ? 6.259 -0.578 -9.130 1.00 97.31 95 LEU A C 1
ATOM 694 O O . LEU A 1 95 ? 6.707 -1.105 -8.111 1.00 97.31 95 LEU A O 1
ATOM 698 N N . ASP A 1 96 ? 6.949 0.296 -9.859 1.00 98.25 96 ASP A N 1
ATOM 699 C CA . ASP A 1 96 ? 8.229 0.855 -9.429 1.00 98.25 96 ASP A CA 1
ATOM 700 C C . ASP A 1 96 ? 7.961 2.107 -8.592 1.00 98.25 96 ASP A C 1
ATOM 702 O O . ASP A 1 96 ? 7.431 3.101 -9.105 1.00 98.25 96 ASP A O 1
ATOM 706 N N . VAL A 1 97 ? 8.327 2.072 -7.310 1.00 98.69 97 VAL A N 1
ATOM 707 C CA . VAL A 1 97 ? 8.116 3.199 -6.389 1.00 98.69 97 VAL A CA 1
ATOM 708 C C . VAL A 1 97 ? 9.350 4.080 -6.177 1.00 98.69 97 VAL A C 1
ATOM 710 O O . VAL A 1 97 ? 9.368 4.955 -5.301 1.00 98.69 97 VAL A O 1
ATOM 713 N N . SER A 1 98 ? 10.378 3.882 -6.998 1.00 98.25 98 SER A N 1
ATOM 714 C CA . SER A 1 98 ? 11.606 4.677 -7.056 1.00 98.25 98 SER A CA 1
ATOM 715 C C . SER A 1 98 ? 11.376 6.025 -7.733 1.00 98.25 98 SER A C 1
ATOM 717 O O . SER A 1 98 ? 10.307 6.307 -8.278 1.00 98.25 98 SER A O 1
ATOM 719 N N . SER A 1 99 ? 12.390 6.891 -7.697 1.00 97.50 99 SER A N 1
ATOM 720 C CA . SER A 1 99 ? 12.363 8.155 -8.435 1.00 97.50 99 SER A CA 1
ATOM 721 C C . SER A 1 99 ? 12.237 7.925 -9.942 1.00 97.50 99 SER A C 1
ATOM 723 O O . SER A 1 99 ? 12.686 6.913 -10.475 1.00 97.50 99 SER A O 1
ATOM 725 N N . ALA A 1 100 ? 11.697 8.915 -10.652 1.00 96.50 100 ALA A N 1
ATOM 726 C CA . ALA A 1 100 ? 11.576 8.849 -12.107 1.00 96.50 100 ALA A CA 1
ATOM 727 C C . ALA A 1 100 ? 12.931 8.671 -12.820 1.00 96.50 100 ALA A C 1
ATOM 729 O O . ALA A 1 100 ? 12.986 8.075 -13.890 1.00 96.50 100 ALA A O 1
ATOM 730 N N . SER A 1 101 ? 14.027 9.174 -12.237 1.00 96.00 101 SER A N 1
ATOM 731 C CA . SER A 1 101 ? 15.378 8.984 -12.777 1.00 96.00 101 SER A CA 1
ATOM 732 C C . SER A 1 101 ? 15.913 7.568 -12.582 1.00 96.00 101 SER A C 1
ATOM 734 O O . SER A 1 101 ? 16.580 7.070 -13.480 1.00 96.00 101 SER A O 1
ATOM 736 N N . GLU A 1 102 ? 15.629 6.936 -11.438 1.00 97.25 102 GLU A N 1
ATOM 737 C CA . GLU A 1 102 ? 15.989 5.532 -11.176 1.00 97.25 102 GLU A CA 1
ATOM 738 C C . GLU A 1 102 ? 15.236 4.623 -12.153 1.00 97.25 102 GLU A C 1
ATOM 740 O O . GLU A 1 102 ? 15.863 3.910 -12.929 1.00 97.25 102 GLU A O 1
ATOM 745 N N . TYR A 1 103 ? 13.912 4.790 -12.235 1.00 97.12 103 TYR A N 1
ATOM 746 C CA . TYR A 1 103 ? 13.070 4.063 -13.185 1.00 97.12 103 TYR A CA 1
ATOM 747 C C . TYR A 1 103 ? 13.537 4.232 -14.640 1.00 97.12 103 TYR A C 1
ATOM 749 O O . TYR A 1 103 ? 13.620 3.269 -15.395 1.00 97.12 103 TYR A O 1
ATOM 757 N N . ALA A 1 104 ? 13.875 5.454 -15.067 1.00 94.69 104 ALA A N 1
ATOM 758 C CA . ALA A 1 104 ? 14.347 5.691 -16.431 1.00 94.69 104 ALA A CA 1
ATOM 759 C C . ALA A 1 104 ? 15.723 5.061 -16.725 1.00 94.69 104 ALA A C 1
ATOM 761 O O . ALA A 1 104 ? 16.013 4.794 -17.891 1.00 94.69 104 ALA A O 1
ATOM 762 N N . ALA A 1 105 ? 16.560 4.853 -15.702 1.00 94.56 105 ALA A N 1
ATOM 763 C CA . ALA A 1 105 ? 17.855 4.190 -15.838 1.00 94.56 105 ALA A CA 1
ATOM 764 C C . ALA A 1 105 ? 17.717 2.664 -15.980 1.00 94.56 105 ALA A C 1
ATOM 766 O O . ALA A 1 105 ? 18.550 2.047 -16.640 1.00 94.56 105 ALA A O 1
ATOM 767 N N . GLY A 1 106 ? 16.664 2.084 -15.402 1.00 95.50 106 GLY A N 1
ATOM 768 C CA . GLY A 1 106 ? 16.289 0.683 -15.559 1.00 95.50 106 GLY A CA 1
ATOM 769 C C . GLY A 1 106 ? 15.089 0.328 -14.680 1.00 95.50 106 GLY A C 1
ATOM 770 O O . GLY A 1 106 ? 14.936 0.873 -13.590 1.00 95.50 106 GLY A O 1
ATOM 771 N N . HIS A 1 107 ? 14.239 -0.582 -15.143 1.00 96.69 107 HIS A N 1
ATOM 772 C CA . HIS A 1 107 ? 13.076 -1.081 -14.403 1.00 96.69 107 HIS A CA 1
ATOM 773 C C . HIS A 1 107 ? 12.733 -2.522 -14.783 1.00 96.69 107 HIS A C 1
ATOM 775 O O . HIS A 1 107 ? 13.277 -3.076 -15.734 1.00 96.69 107 HIS A O 1
ATOM 781 N N . LEU A 1 108 ? 11.830 -3.146 -14.031 1.00 94.94 108 LEU A N 1
ATOM 782 C CA . LEU A 1 108 ? 11.257 -4.441 -14.401 1.00 94.94 108 LEU A CA 1
ATOM 783 C C . LEU A 1 108 ? 10.270 -4.281 -15.564 1.00 94.94 108 LEU A C 1
ATOM 785 O O . LEU A 1 108 ? 9.622 -3.240 -15.681 1.00 94.94 108 LEU A O 1
ATOM 789 N N . LEU A 1 109 ? 10.131 -5.319 -16.394 1.00 91.00 109 LEU A N 1
ATOM 790 C CA . LEU A 1 109 ? 9.283 -5.298 -17.590 1.00 91.00 109 LEU A CA 1
ATOM 791 C C . LEU A 1 109 ? 7.871 -4.797 -17.273 1.00 91.00 109 LEU A C 1
ATOM 793 O O . LEU A 1 109 ? 7.211 -5.309 -16.365 1.00 91.00 109 LEU A O 1
ATOM 797 N N . CYS A 1 110 ? 7.398 -3.815 -18.040 1.00 89.50 110 CYS A N 1
ATOM 798 C CA . CYS A 1 110 ? 6.060 -3.238 -17.913 1.00 89.50 110 CYS A CA 1
ATOM 799 C C . CYS A 1 110 ? 5.728 -2.591 -16.559 1.00 89.50 110 CYS A C 1
ATOM 801 O O . CYS A 1 110 ? 4.565 -2.223 -16.329 1.00 89.50 110 CYS A O 1
ATOM 803 N N . ALA A 1 111 ? 6.721 -2.396 -15.686 1.00 94.12 111 ALA A N 1
ATOM 804 C CA . ALA A 1 111 ? 6.537 -1.703 -14.424 1.00 94.12 111 ALA A CA 1
ATOM 805 C C . ALA A 1 111 ? 6.024 -0.279 -14.658 1.00 94.12 111 ALA A C 1
ATOM 807 O O . ALA A 1 111 ? 6.484 0.444 -15.544 1.00 94.12 111 ALA A O 1
ATOM 808 N N . LYS A 1 112 ? 5.067 0.157 -13.837 1.00 93.81 112 LYS A N 1
ATOM 809 C CA . LYS A 1 112 ? 4.571 1.538 -13.859 1.00 93.81 112 LYS A CA 1
ATOM 810 C C . LYS A 1 112 ? 5.212 2.330 -12.732 1.00 93.81 112 LYS A C 1
ATOM 812 O O . LYS A 1 112 ? 5.134 1.932 -11.572 1.00 93.81 112 LYS A O 1
ATOM 817 N N . ASN A 1 113 ? 5.809 3.473 -13.061 1.00 96.31 113 ASN A N 1
ATOM 818 C CA . ASN A 1 113 ? 6.464 4.304 -12.060 1.00 96.31 113 ASN A CA 1
ATOM 819 C C . ASN A 1 113 ? 5.450 5.116 -11.237 1.00 96.31 113 ASN A C 1
ATOM 821 O O . ASN A 1 113 ? 4.898 6.114 -11.705 1.00 96.31 113 ASN A O 1
ATOM 825 N N . TYR A 1 114 ? 5.227 4.689 -9.994 1.00 97.75 114 TYR A N 1
ATOM 826 C CA . TYR A 1 114 ? 4.447 5.396 -8.980 1.00 97.75 114 TYR A CA 1
ATOM 827 C C . TYR A 1 114 ? 5.389 5.820 -7.856 1.00 97.75 114 TYR A C 1
ATOM 829 O O . TYR A 1 114 ? 5.507 5.150 -6.836 1.00 97.75 114 TYR A O 1
ATOM 837 N N . VAL A 1 115 ? 6.072 6.948 -8.055 1.00 98.50 115 VAL A N 1
ATOM 838 C CA . VAL A 1 115 ? 7.114 7.432 -7.138 1.00 98.50 115 VAL A CA 1
ATOM 839 C C . VAL A 1 115 ? 6.566 7.630 -5.719 1.00 98.50 115 VAL A C 1
ATOM 841 O O . VAL A 1 115 ? 5.620 8.402 -5.514 1.00 98.50 115 VAL A O 1
ATOM 844 N N . TRP A 1 116 ? 7.193 6.974 -4.739 1.00 98.56 116 TRP A N 1
ATOM 845 C CA . TRP A 1 116 ? 6.874 7.120 -3.319 1.00 98.56 116 TRP A CA 1
ATOM 846 C C . TRP A 1 116 ? 7.603 8.314 -2.687 1.00 98.56 116 TRP A C 1
ATOM 848 O O . TRP A 1 116 ? 8.827 8.434 -2.781 1.00 98.56 116 TRP A O 1
ATOM 858 N N . ASP A 1 117 ? 6.853 9.177 -2.001 1.00 97.75 117 ASP A N 1
ATOM 859 C CA . ASP A 1 117 ? 7.369 10.252 -1.155 1.00 97.75 117 ASP A CA 1
ATOM 860 C C . ASP A 1 117 ? 7.449 9.766 0.301 1.00 97.75 117 ASP A C 1
ATOM 862 O O . ASP A 1 117 ? 6.470 9.796 1.053 1.00 97.75 117 ASP A O 1
ATOM 866 N N . SER A 1 118 ? 8.640 9.338 0.728 1.00 95.81 118 SER A N 1
ATOM 867 C CA . SER A 1 118 ? 8.877 8.906 2.113 1.00 95.81 118 SER A CA 1
ATOM 868 C C . SER A 1 118 ? 8.670 10.018 3.148 1.00 95.81 118 SER A C 1
ATOM 870 O O . SER A 1 118 ? 8.412 9.715 4.311 1.00 95.81 118 SER A O 1
ATOM 872 N N . GLY A 1 119 ? 8.796 11.291 2.757 1.00 96.19 119 GLY A N 1
ATOM 873 C CA . GLY A 1 119 ? 8.586 12.431 3.649 1.00 96.19 119 GLY A CA 1
ATOM 874 C C . GLY A 1 119 ? 7.104 12.718 3.878 1.00 96.19 119 GLY A C 1
ATOM 875 O O . GLY A 1 119 ? 6.696 12.993 5.008 1.00 96.19 119 GLY A O 1
ATOM 876 N N . ALA A 1 120 ? 6.295 12.621 2.821 1.00 96.25 120 ALA A N 1
ATOM 877 C CA . ALA A 1 120 ? 4.849 12.827 2.890 1.00 96.25 120 ALA A CA 1
ATOM 878 C C . ALA A 1 120 ? 4.061 11.558 3.267 1.00 96.25 120 ALA A C 1
ATOM 880 O O . ALA A 1 120 ? 2.904 11.659 3.681 1.00 96.25 120 ALA A O 1
ATOM 881 N N . GLY A 1 121 ? 4.665 10.373 3.131 1.00 96.31 121 GLY A N 1
ATOM 882 C CA . GLY A 1 121 ? 3.999 9.091 3.361 1.00 96.31 121 GLY A CA 1
ATOM 883 C C . GLY A 1 121 ? 2.895 8.810 2.337 1.00 96.31 121 GLY A C 1
ATOM 884 O O . GLY A 1 121 ? 1.838 8.290 2.701 1.00 96.31 121 GLY A O 1
ATOM 885 N N . ASN A 1 122 ? 3.104 9.216 1.082 1.00 97.50 122 ASN A N 1
ATOM 886 C CA . ASN A 1 122 ? 2.165 9.027 -0.024 1.00 97.50 122 ASN A CA 1
ATOM 887 C C . ASN A 1 122 ? 2.895 8.952 -1.380 1.00 97.50 122 ASN A C 1
ATOM 889 O O . ASN A 1 122 ? 4.117 9.033 -1.447 1.00 97.50 122 ASN A O 1
ATOM 893 N N . PHE A 1 123 ? 2.142 8.780 -2.467 1.00 98.06 123 PHE A N 1
ATOM 894 C CA . PHE A 1 123 ? 2.671 8.840 -3.830 1.00 98.06 123 PHE A CA 1
ATOM 895 C C . PHE A 1 123 ? 2.657 10.274 -4.375 1.00 98.06 123 PHE A C 1
ATOM 897 O O . PHE A 1 123 ? 1.683 11.003 -4.173 1.00 98.06 123 PHE A O 1
ATOM 904 N N . TYR A 1 124 ? 3.683 10.652 -5.149 1.00 96.56 124 TYR A N 1
ATOM 905 C CA . TYR A 1 124 ? 3.713 11.946 -5.853 1.00 96.56 124 TYR A CA 1
ATOM 906 C C . TYR A 1 124 ? 2.618 12.074 -6.919 1.00 96.56 124 TYR A C 1
ATOM 908 O O . TYR A 1 124 ? 2.162 13.175 -7.225 1.00 96.56 124 TYR A O 1
ATOM 916 N N . THR A 1 125 ? 2.212 10.946 -7.504 1.00 92.75 125 THR A N 1
ATOM 917 C CA . THR A 1 125 ? 1.134 10.860 -8.491 1.00 92.75 125 THR A CA 1
ATOM 918 C C . THR A 1 125 ? -0.135 10.290 -7.861 1.00 92.75 125 THR A C 1
ATOM 920 O O . THR A 1 125 ? -0.087 9.512 -6.908 1.00 92.75 125 THR A O 1
ATOM 923 N N . SER A 1 126 ? -1.295 10.672 -8.398 1.00 94.69 126 SER A N 1
ATOM 924 C CA . SER A 1 126 ? -2.569 10.105 -7.962 1.00 94.69 126 SER A CA 1
ATOM 925 C C . SER A 1 126 ? -2.636 8.616 -8.292 1.00 94.69 126 SER A C 1
ATOM 927 O O . SER A 1 126 ? -2.381 8.211 -9.421 1.00 94.69 126 SER A O 1
ATOM 929 N N . ILE A 1 127 ? -3.090 7.817 -7.329 1.00 95.69 127 ILE A N 1
ATOM 930 C CA . ILE A 1 127 ? -3.343 6.383 -7.514 1.00 95.69 127 ILE A CA 1
ATOM 931 C C . ILE A 1 127 ? -4.726 6.078 -8.111 1.00 95.69 127 ILE A C 1
ATOM 933 O O . ILE A 1 127 ? -5.117 4.923 -8.183 1.00 95.69 127 ILE A O 1
ATOM 937 N N . THR A 1 128 ? -5.503 7.083 -8.529 1.00 94.06 128 THR A N 1
ATOM 938 C CA . THR A 1 128 ? -6.891 6.871 -8.997 1.00 94.06 128 THR A CA 1
ATOM 939 C C . THR A 1 128 ? -6.968 5.923 -10.199 1.00 94.06 128 THR A C 1
ATOM 941 O O . THR A 1 128 ? -7.910 5.143 -10.313 1.00 94.06 128 THR A O 1
ATOM 944 N N . SER A 1 129 ? -5.962 5.950 -11.077 1.00 90.12 129 SER A N 1
ATOM 945 C CA . SER A 1 129 ? -5.819 5.019 -12.205 1.00 90.12 129 SER A CA 1
ATOM 946 C C . SER A 1 129 ? -5.620 3.565 -11.780 1.00 90.12 129 SER A C 1
ATOM 948 O O . SER A 1 129 ? -5.847 2.677 -12.595 1.00 90.12 129 SER A O 1
ATOM 950 N N . LEU A 1 130 ? -5.223 3.321 -10.528 1.00 92.94 130 LEU A N 1
ATOM 951 C CA . LEU A 1 130 ? -5.063 1.986 -9.962 1.00 92.94 130 LEU A CA 1
ATOM 952 C C . LEU A 1 130 ? -6.376 1.413 -9.407 1.00 92.94 130 LEU A C 1
ATOM 954 O O . LEU A 1 130 ? -6.448 0.217 -9.163 1.00 92.94 130 LEU A O 1
ATOM 958 N N . ASN A 1 131 ? -7.425 2.225 -9.226 1.00 91.56 131 ASN A N 1
ATOM 959 C CA . ASN A 1 131 ? -8.691 1.774 -8.630 1.00 91.56 131 ASN A CA 1
ATOM 960 C C . ASN A 1 131 ? -9.325 0.539 -9.305 1.00 91.56 131 ASN A C 1
ATOM 962 O O . ASN A 1 131 ? -9.902 -0.268 -8.580 1.00 91.56 131 ASN A O 1
ATOM 966 N N . PRO A 1 132 ? -9.245 0.350 -10.639 1.00 90.56 132 PRO A N 1
ATOM 967 C CA . PRO A 1 132 ? -9.751 -0.869 -11.273 1.00 90.56 132 PRO A CA 1
ATOM 968 C C . PRO A 1 132 ? -9.034 -2.157 -10.839 1.00 90.56 132 PRO A C 1
ATOM 970 O O . PRO A 1 132 ? -9.634 -3.215 -10.956 1.00 90.56 132 PRO A O 1
ATOM 973 N N . TYR A 1 133 ? -7.810 -2.060 -10.308 1.00 90.38 133 TYR A N 1
ATOM 974 C CA . TYR A 1 133 ? -6.933 -3.190 -9.964 1.00 90.38 133 TYR A CA 1
ATOM 975 C C . TYR A 1 133 ? -6.897 -3.477 -8.455 1.00 90.38 133 TYR A C 1
ATOM 977 O O . TYR A 1 133 ? -5.943 -4.048 -7.937 1.00 90.38 133 TYR A O 1
ATOM 985 N N . GLN A 1 134 ? -7.904 -3.029 -7.695 1.00 90.50 134 GLN A N 1
ATOM 986 C CA . GLN A 1 134 ? -7.932 -3.221 -6.237 1.00 90.50 134 GLN A CA 1
ATOM 987 C C . GLN A 1 134 ? -7.963 -4.693 -5.812 1.00 90.50 134 GLN A C 1
ATOM 989 O O . GLN A 1 134 ? -7.538 -5.006 -4.697 1.00 90.50 134 GLN A O 1
ATOM 994 N N . ASP A 1 135 ? -8.455 -5.565 -6.689 1.00 89.12 135 ASP A N 1
ATOM 995 C CA . ASP A 1 135 ? -8.601 -6.999 -6.455 1.00 89.12 135 ASP A CA 1
ATOM 996 C C . ASP A 1 135 ? -7.473 -7.840 -7.074 1.00 89.12 135 ASP A C 1
ATOM 998 O O . ASP A 1 135 ? -7.417 -9.037 -6.798 1.00 89.12 135 ASP A O 1
ATOM 1002 N N . ASP A 1 136 ? -6.582 -7.223 -7.854 1.00 89.50 136 ASP A N 1
ATOM 1003 C CA . ASP A 1 136 ? -5.499 -7.912 -8.558 1.00 89.50 136 ASP A CA 1
ATOM 1004 C C . ASP A 1 136 ? -4.244 -8.055 -7.687 1.00 89.50 136 ASP A C 1
ATOM 1006 O O . ASP A 1 136 ? -4.074 -7.362 -6.675 1.00 89.50 136 ASP A O 1
ATOM 1010 N N . ASP A 1 137 ? -3.341 -8.942 -8.106 1.00 91.81 137 ASP A N 1
ATOM 1011 C CA . ASP A 1 137 ? -2.017 -9.077 -7.509 1.00 91.81 137 ASP A CA 1
ATOM 1012 C C . ASP A 1 137 ? -1.148 -7.879 -7.895 1.00 91.81 137 ASP A C 1
ATOM 1014 O O . ASP A 1 137 ? -0.880 -7.625 -9.070 1.00 91.81 137 ASP A O 1
ATOM 1018 N N . ILE A 1 138 ? -0.682 -7.132 -6.893 1.00 95.31 138 ILE A N 1
ATOM 1019 C CA . ILE A 1 138 ? 0.188 -5.974 -7.097 1.00 95.31 138 ILE A CA 1
ATOM 1020 C C . ILE A 1 138 ? 1.540 -6.241 -6.458 1.00 95.31 138 ILE A C 1
ATOM 1022 O O . ILE A 1 138 ? 1.640 -6.469 -5.251 1.00 95.31 138 ILE A O 1
ATOM 1026 N N . PHE A 1 139 ? 2.592 -6.145 -7.261 1.00 97.06 139 PHE A N 1
ATOM 1027 C CA . PHE A 1 139 ? 3.970 -6.241 -6.814 1.00 97.06 139 PHE A CA 1
ATOM 1028 C C . PHE A 1 139 ? 4.638 -4.868 -6.835 1.00 97.06 139 PHE A C 1
ATOM 1030 O O . PHE A 1 139 ? 4.673 -4.190 -7.861 1.00 97.06 139 PHE A O 1
ATOM 1037 N N . LEU A 1 140 ? 5.178 -4.458 -5.690 1.00 98.50 140 LEU A N 1
ATOM 1038 C CA . LEU A 1 140 ? 5.885 -3.200 -5.515 1.00 98.50 140 LEU A CA 1
ATOM 1039 C C . LEU A 1 140 ? 7.368 -3.454 -5.266 1.00 98.50 140 LEU A C 1
ATOM 1041 O O . LEU A 1 140 ? 7.744 -4.260 -4.414 1.00 98.50 140 LEU A O 1
ATOM 1045 N N . TYR A 1 141 ? 8.215 -2.684 -5.931 1.00 98.69 141 TYR A N 1
ATOM 1046 C CA . TYR A 1 141 ? 9.644 -2.669 -5.654 1.00 98.69 141 TYR A CA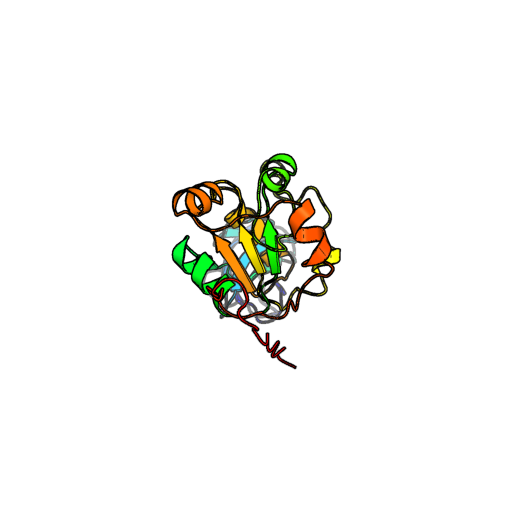 1
ATOM 1047 C C . TYR A 1 141 ? 10.187 -1.244 -5.724 1.00 98.69 141 TYR A C 1
ATOM 1049 O O . TYR A 1 141 ? 9.528 -0.324 -6.213 1.00 98.69 141 TYR A O 1
ATOM 1057 N N . ASP A 1 142 ? 11.395 -1.064 -5.211 1.00 98.75 142 ASP A N 1
ATOM 1058 C CA . ASP A 1 142 ? 12.172 0.150 -5.415 1.00 98.75 142 ASP A CA 1
ATOM 1059 C C . ASP A 1 142 ? 13.643 -0.191 -5.667 1.00 98.75 142 ASP A C 1
ATOM 1061 O O . ASP A 1 142 ? 14.021 -1.363 -5.700 1.00 98.75 142 ASP A O 1
ATOM 1065 N N . GLN A 1 143 ? 14.476 0.832 -5.838 1.00 98.44 143 GLN A N 1
ATOM 1066 C CA . GLN A 1 143 ? 15.893 0.668 -6.138 1.00 98.44 143 GLN A CA 1
ATOM 1067 C C . GLN A 1 143 ? 16.646 -0.191 -5.109 1.00 98.44 143 GLN A C 1
ATOM 1069 O O . GLN A 1 143 ? 17.494 -0.984 -5.505 1.00 98.44 143 GLN A O 1
ATOM 1074 N N . THR A 1 144 ? 16.332 -0.067 -3.813 1.00 98.00 144 THR A N 1
ATOM 1075 C CA . THR A 1 144 ? 17.114 -0.669 -2.711 1.00 98.00 144 THR A CA 1
ATOM 1076 C C . THR A 1 144 ? 16.284 -1.495 -1.719 1.00 98.00 144 THR A C 1
ATOM 1078 O O . THR A 1 144 ? 16.830 -1.994 -0.739 1.00 98.00 144 THR A O 1
ATOM 1081 N N . GLY A 1 145 ? 14.969 -1.613 -1.930 1.00 97.12 145 GLY A N 1
ATOM 1082 C CA . GLY A 1 145 ? 14.029 -2.287 -1.021 1.00 97.12 145 GLY A CA 1
ATOM 1083 C C . GLY A 1 145 ? 13.581 -1.427 0.173 1.00 97.12 145 GLY A C 1
ATOM 1084 O O . GLY A 1 145 ? 12.942 -1.915 1.108 1.00 97.12 145 GLY A O 1
ATOM 1085 N N . ALA A 1 146 ? 13.915 -0.132 0.180 1.00 97.44 146 ALA A N 1
ATOM 1086 C CA . ALA A 1 146 ? 13.696 0.756 1.323 1.00 97.44 146 ALA A CA 1
ATOM 1087 C C . ALA A 1 146 ? 12.308 1.428 1.356 1.00 97.44 146 ALA A C 1
ATOM 1089 O O . ALA A 1 146 ? 11.882 1.923 2.405 1.00 97.44 146 ALA A O 1
ATOM 1090 N N . LYS A 1 147 ? 11.612 1.504 0.218 1.00 98.31 147 LYS A N 1
ATOM 1091 C CA . LYS A 1 147 ? 10.361 2.266 0.024 1.00 98.31 147 LYS A CA 1
ATOM 1092 C C . LYS A 1 147 ? 9.151 1.354 -0.193 1.00 98.31 147 LYS A C 1
ATOM 1094 O O . LYS A 1 147 ? 8.050 1.689 0.256 1.00 98.31 147 LYS A O 1
ATOM 1099 N N . SER A 1 148 ? 9.351 0.211 -0.847 1.00 98.38 148 SER A N 1
ATOM 1100 C CA . SER A 1 148 ? 8.312 -0.721 -1.308 1.00 98.38 148 SER A CA 1
ATOM 1101 C C . SER A 1 148 ? 7.330 -1.128 -0.196 1.00 98.38 148 SER A C 1
ATOM 1103 O O . SER A 1 148 ? 6.114 -1.082 -0.390 1.00 98.38 148 SER A O 1
ATOM 1105 N N . ALA A 1 149 ? 7.829 -1.412 1.011 1.00 98.00 149 ALA A N 1
ATOM 1106 C CA . ALA A 1 149 ? 7.016 -1.807 2.165 1.00 98.00 149 ALA A CA 1
ATOM 1107 C C . ALA A 1 149 ? 6.031 -0.714 2.623 1.00 98.00 149 ALA A C 1
ATOM 1109 O O . ALA A 1 149 ? 4.871 -0.990 2.962 1.00 98.00 149 ALA A O 1
ATOM 1110 N N . ALA A 1 150 ? 6.492 0.541 2.647 1.00 97.56 150 ALA A N 1
ATOM 1111 C CA . ALA A 1 150 ? 5.676 1.683 3.048 1.00 97.56 150 ALA A CA 1
ATOM 1112 C C . ALA A 1 150 ? 4.609 1.985 1.988 1.00 97.56 150 ALA A C 1
ATOM 1114 O O . ALA A 1 150 ? 3.437 2.161 2.329 1.00 97.56 150 ALA A O 1
ATOM 1115 N N . ALA A 1 151 ? 4.999 1.943 0.712 1.00 98.25 151 ALA A N 1
ATOM 1116 C CA . ALA A 1 151 ? 4.092 2.106 -0.418 1.00 98.25 151 ALA A CA 1
ATOM 1117 C C . ALA A 1 151 ? 3.000 1.019 -0.448 1.00 98.25 151 ALA A C 1
ATOM 1119 O O . ALA A 1 151 ? 1.814 1.335 -0.572 1.00 98.25 151 ALA A O 1
ATOM 1120 N N . ALA A 1 152 ? 3.369 -0.249 -0.234 1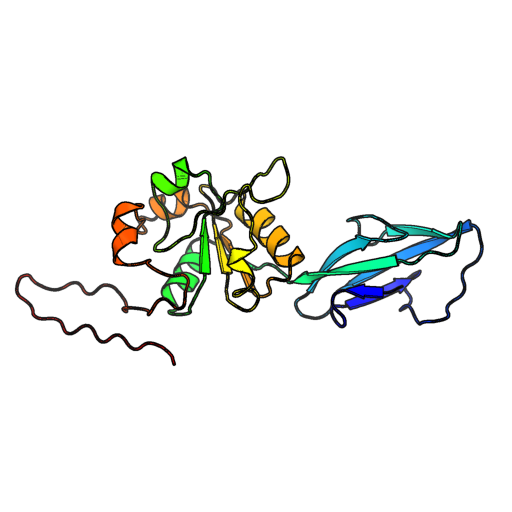.00 98.06 152 ALA A N 1
ATOM 1121 C CA . ALA A 1 152 ? 2.422 -1.360 -0.155 1.00 98.06 152 ALA A CA 1
ATOM 1122 C C . ALA A 1 152 ? 1.442 -1.176 1.011 1.00 98.06 152 ALA A C 1
ATOM 1124 O O . ALA A 1 152 ? 0.235 -1.339 0.856 1.00 98.06 152 ALA A O 1
ATOM 1125 N N . THR A 1 153 ? 1.938 -0.764 2.183 1.00 95.44 153 THR A N 1
ATOM 1126 C CA . THR A 1 153 ? 1.072 -0.490 3.340 1.00 95.44 153 THR A CA 1
ATOM 1127 C C . THR A 1 153 ? 0.093 0.647 3.064 1.00 95.44 153 THR A C 1
ATOM 1129 O O . THR A 1 153 ? -1.072 0.551 3.457 1.00 95.44 153 THR A O 1
ATOM 1132 N N . TYR A 1 154 ? 0.529 1.695 2.364 1.00 96.00 154 TYR A N 1
ATOM 1133 C CA . TYR A 1 154 ? -0.365 2.767 1.946 1.00 96.00 154 TYR A CA 1
ATOM 1134 C C . TYR A 1 154 ? -1.468 2.244 1.026 1.00 96.00 154 TYR A C 1
ATOM 1136 O O . TYR A 1 154 ? -2.637 2.484 1.324 1.00 96.00 154 TYR A O 1
ATOM 1144 N N . LEU A 1 155 ? -1.131 1.485 -0.028 1.00 96.81 155 LEU A N 1
ATOM 1145 C CA . LEU A 1 155 ? -2.133 0.900 -0.929 1.00 96.81 155 LEU A CA 1
ATOM 1146 C C . LEU A 1 155 ? -3.101 -0.025 -0.181 1.00 96.81 155 LEU A C 1
ATOM 1148 O O . LEU A 1 155 ? -4.310 0.078 -0.378 1.00 96.81 155 LEU A O 1
ATOM 1152 N N . ALA A 1 156 ? -2.624 -0.842 0.759 1.00 95.25 156 ALA A N 1
ATOM 1153 C CA . ALA A 1 156 ? -3.507 -1.675 1.579 1.00 95.25 156 ALA A CA 1
ATOM 1154 C C . ALA A 1 156 ? -4.552 -0.830 2.332 1.00 95.25 156 ALA A C 1
ATOM 1156 O O . ALA A 1 156 ? -5.728 -1.194 2.411 1.00 95.25 156 ALA A O 1
ATOM 1157 N N . GLY A 1 157 ? -4.139 0.335 2.847 1.00 90.56 157 GLY A N 1
ATOM 1158 C CA . GLY A 1 157 ? -5.023 1.314 3.485 1.00 90.56 157 GLY A CA 1
ATOM 1159 C C . GLY A 1 157 ? -5.986 2.026 2.523 1.00 90.56 157 GLY A C 1
ATOM 1160 O O . GLY A 1 157 ? -6.990 2.578 2.976 1.00 90.56 157 GLY A O 1
ATOM 1161 N N . GLN A 1 158 ? -5.711 1.992 1.215 1.00 92.12 158 GLN A N 1
ATOM 1162 C CA . GLN A 1 158 ? -6.603 2.466 0.146 1.00 92.12 158 GLN A CA 1
ATOM 1163 C C . GLN A 1 158 ? -7.540 1.365 -0.389 1.00 92.12 158 GLN A C 1
ATOM 1165 O O . GLN A 1 158 ? -8.341 1.633 -1.281 1.00 92.12 158 GLN A O 1
ATOM 1170 N N . GLY A 1 159 ? -7.479 0.147 0.168 1.00 91.31 159 GLY A N 1
ATOM 1171 C CA . GLY A 1 159 ? -8.398 -0.951 -0.150 1.00 91.31 159 GLY A CA 1
ATOM 1172 C C . GLY A 1 159 ? -7.874 -1.990 -1.143 1.00 91.31 159 GLY A C 1
ATOM 1173 O O . GLY A 1 159 ? -8.626 -2.901 -1.480 1.00 91.31 159 GLY A O 1
ATOM 1174 N N . PHE A 1 160 ? -6.615 -1.887 -1.572 1.00 93.50 160 PHE A N 1
ATOM 1175 C CA . PHE A 1 160 ? -5.962 -2.906 -2.399 1.00 93.50 160 PHE A CA 1
ATOM 1176 C C . PHE A 1 160 ? -5.736 -4.187 -1.590 1.00 93.50 160 PHE A C 1
ATOM 1178 O O . PHE A 1 160 ? -5.332 -4.118 -0.423 1.00 93.50 160 PHE A O 1
ATOM 1185 N N . LYS A 1 161 ? -6.050 -5.343 -2.188 1.00 90.62 161 LYS A N 1
ATOM 1186 C CA . LYS A 1 161 ? -6.247 -6.594 -1.438 1.00 90.62 161 LYS A CA 1
ATOM 1187 C C . LYS A 1 161 ? -5.061 -7.548 -1.454 1.00 90.62 161 LYS A C 1
ATOM 1189 O O . LYS A 1 161 ? -4.830 -8.201 -0.438 1.00 90.62 161 LYS A O 1
ATOM 1194 N N . SER A 1 162 ? -4.339 -7.619 -2.570 1.00 91.81 162 SER A N 1
ATOM 1195 C CA . SER A 1 162 ? -3.210 -8.528 -2.764 1.00 91.81 162 SER A CA 1
ATOM 1196 C C . SER A 1 162 ? -1.955 -7.725 -3.096 1.00 91.81 162 SER A C 1
ATOM 1198 O O . SER A 1 162 ? -1.843 -7.116 -4.157 1.00 91.81 162 SER A O 1
ATOM 1200 N N . LEU A 1 163 ? -1.053 -7.613 -2.120 1.00 96.25 163 LEU A N 1
ATOM 1201 C CA . LEU A 1 163 ? 0.076 -6.685 -2.163 1.00 96.25 163 LEU A CA 1
ATOM 1202 C C . LEU A 1 163 ? 1.357 -7.388 -1.750 1.00 96.25 163 LEU A C 1
ATOM 1204 O O . LEU A 1 163 ? 1.541 -7.717 -0.575 1.00 96.25 163 LEU A O 1
ATOM 1208 N N . TYR A 1 164 ? 2.260 -7.518 -2.708 1.00 96.88 164 TYR A N 1
ATOM 1209 C CA . TYR A 1 164 ? 3.602 -8.041 -2.543 1.00 96.88 164 TYR A CA 1
ATOM 1210 C C . TYR A 1 164 ? 4.594 -6.885 -2.590 1.00 96.88 164 TYR A C 1
ATOM 1212 O O . TYR A 1 164 ? 4.466 -5.990 -3.425 1.00 96.88 164 TYR A O 1
ATOM 1220 N N . TYR A 1 165 ? 5.597 -6.887 -1.719 1.00 98.38 165 TYR A N 1
ATOM 1221 C CA . TYR A 1 165 ? 6.703 -5.940 -1.821 1.00 98.38 165 TYR A CA 1
ATOM 1222 C C . TYR A 1 165 ? 8.049 -6.639 -1.708 1.00 98.38 165 TYR A C 1
ATOM 1224 O O . TYR A 1 165 ? 8.230 -7.524 -0.866 1.00 98.38 165 TYR A O 1
ATOM 1232 N N . MET A 1 166 ? 8.993 -6.230 -2.554 1.00 98.31 166 MET A N 1
ATOM 1233 C CA . MET A 1 166 ? 10.352 -6.761 -2.512 1.00 98.31 166 MET A CA 1
ATOM 1234 C C . MET A 1 166 ? 11.126 -6.140 -1.354 1.00 98.31 166 MET A C 1
ATOM 1236 O O . MET A 1 166 ? 11.163 -4.915 -1.221 1.00 98.31 166 MET A O 1
ATOM 1240 N N . THR A 1 167 ? 11.706 -6.984 -0.500 1.00 97.75 167 THR A N 1
ATOM 1241 C CA . THR A 1 167 ? 12.595 -6.541 0.588 1.00 97.75 167 THR A CA 1
ATOM 1242 C C . THR A 1 167 ? 13.989 -6.188 0.095 1.00 97.75 167 THR A C 1
ATOM 1244 O O . THR A 1 167 ? 14.674 -5.400 0.737 1.00 97.75 167 THR A O 1
ATOM 1247 N N . ASP A 1 168 ? 14.386 -6.798 -1.016 1.00 97.56 168 ASP A N 1
ATOM 1248 C CA . ASP A 1 168 ? 15.582 -6.472 -1.783 1.00 97.56 168 ASP A CA 1
ATOM 1249 C C . ASP A 1 168 ? 15.263 -5.356 -2.796 1.00 97.56 168 ASP A C 1
ATOM 1251 O O . ASP A 1 168 ? 14.095 -5.004 -3.010 1.00 97.56 168 ASP A O 1
ATOM 1255 N N . GLY A 1 169 ? 16.294 -4.797 -3.425 1.00 97.50 169 GLY A N 1
ATOM 1256 C CA . GLY A 1 169 ? 16.150 -3.731 -4.415 1.00 97.50 169 GLY A CA 1
ATOM 1257 C C . GLY A 1 169 ? 16.341 -4.175 -5.862 1.00 97.50 169 GLY A C 1
ATOM 1258 O O . GLY A 1 169 ? 16.837 -5.267 -6.144 1.00 97.50 169 GLY A O 1
ATOM 1259 N N . LEU A 1 170 ? 16.009 -3.286 -6.801 1.00 98.38 170 LEU A N 1
ATOM 1260 C CA . LEU A 1 170 ? 16.434 -3.435 -8.196 1.00 98.38 170 LEU A CA 1
ATOM 1261 C C . LEU A 1 170 ? 17.971 -3.525 -8.317 1.00 98.38 170 LEU A C 1
ATOM 1263 O O . LEU A 1 170 ? 18.474 -4.193 -9.216 1.00 98.38 170 LEU A O 1
ATOM 1267 N N . ASP A 1 171 ? 18.719 -2.909 -7.397 1.00 98.19 171 ASP A N 1
ATOM 1268 C CA . ASP A 1 171 ? 20.178 -3.057 -7.315 1.00 98.19 171 ASP A CA 1
ATOM 1269 C C . ASP A 1 171 ? 20.602 -4.523 -7.124 1.00 98.19 171 ASP A C 1
ATOM 1271 O O . ASP A 1 171 ? 21.475 -5.011 -7.845 1.00 98.19 171 ASP A O 1
ATOM 1275 N N . ASP A 1 172 ? 19.956 -5.248 -6.205 1.00 98.44 172 ASP A N 1
ATOM 1276 C CA . ASP A 1 172 ? 20.235 -6.669 -5.959 1.00 98.44 172 ASP A CA 1
ATOM 1277 C C . ASP A 1 172 ? 19.774 -7.541 -7.135 1.00 98.44 172 ASP A C 1
ATOM 1279 O O . ASP A 1 172 ? 20.455 -8.491 -7.520 1.00 98.44 172 ASP A O 1
ATOM 1283 N N . TRP A 1 173 ? 18.652 -7.176 -7.764 1.00 98.06 173 TRP A N 1
ATOM 1284 C CA . TRP A 1 173 ? 18.160 -7.813 -8.988 1.00 98.06 173 TRP A CA 1
ATOM 1285 C C . TRP A 1 173 ? 19.179 -7.743 -10.127 1.00 98.06 173 TRP A C 1
ATOM 1287 O O . TRP A 1 173 ? 19.486 -8.759 -10.753 1.00 98.06 173 TRP A O 1
ATOM 1297 N N . MET A 1 174 ? 19.759 -6.563 -10.356 1.00 96.44 174 MET A N 1
ATOM 1298 C CA . MET A 1 174 ? 20.814 -6.376 -11.353 1.00 96.44 174 MET A CA 1
ATOM 1299 C C . MET A 1 174 ? 22.115 -7.084 -10.959 1.00 96.44 174 MET A C 1
ATOM 1301 O O . MET A 1 174 ? 22.804 -7.619 -11.828 1.00 96.44 174 MET A O 1
ATOM 1305 N N . ALA A 1 175 ? 22.464 -7.110 -9.669 1.00 97.50 175 ALA A N 1
ATOM 1306 C CA . ALA A 1 175 ? 23.660 -7.798 -9.183 1.00 97.50 175 ALA A CA 1
ATOM 1307 C C . ALA A 1 175 ? 23.595 -9.321 -9.397 1.00 97.50 175 ALA A C 1
ATOM 1309 O O . ALA A 1 175 ? 24.621 -9.935 -9.694 1.00 97.50 175 ALA A O 1
ATOM 1310 N N . GLU A 1 176 ? 22.398 -9.910 -9.314 1.00 96.81 176 GLU A N 1
ATOM 1311 C CA . GLU A 1 176 ? 22.142 -11.322 -9.637 1.00 96.81 176 GLU A CA 1
ATOM 1312 C C . GLU A 1 176 ? 22.097 -11.585 -11.158 1.00 96.81 176 GLU A C 1
ATOM 1314 O O . GLU A 1 176 ? 22.027 -12.728 -11.608 1.00 96.81 176 GLU A O 1
ATOM 1319 N N . GLY A 1 177 ? 22.182 -10.531 -11.977 1.00 95.69 177 GLY A N 1
ATOM 1320 C CA . GLY A 1 177 ? 22.195 -10.620 -13.436 1.00 95.69 177 GLY A CA 1
ATOM 1321 C C . GLY A 1 177 ? 20.814 -10.807 -14.060 1.00 95.69 177 GLY A C 1
ATOM 1322 O O . GLY A 1 177 ? 20.725 -11.246 -15.207 1.00 95.69 177 GLY A O 1
ATOM 1323 N N . TYR A 1 178 ? 19.741 -10.500 -13.328 1.00 94.12 178 TYR A N 1
ATOM 1324 C CA . TYR A 1 178 ? 18.393 -10.517 -13.880 1.00 94.12 178 TYR A CA 1
ATOM 1325 C C . TYR A 1 178 ? 18.134 -9.298 -14.773 1.00 94.12 178 TYR A C 1
ATOM 1327 O O . TYR A 1 178 ? 18.678 -8.213 -14.561 1.00 94.12 178 TYR A O 1
ATOM 1335 N N . GLU A 1 179 ? 17.293 -9.493 -15.789 1.00 92.75 179 GLU A N 1
ATOM 1336 C CA . GLU A 1 179 ? 17.039 -8.498 -16.830 1.00 92.75 179 GLU A CA 1
ATOM 1337 C C . GLU A 1 179 ? 16.289 -7.272 -16.298 1.00 92.75 179 GLU A C 1
ATOM 1339 O O . GLU A 1 179 ? 15.403 -7.375 -15.442 1.00 92.75 179 GLU A O 1
ATOM 1344 N N . THR A 1 180 ? 16.649 -6.111 -16.839 1.00 94.31 180 THR A N 1
ATOM 1345 C CA . THR A 1 180 ? 15.946 -4.843 -16.664 1.00 94.31 180 THR A CA 1
ATOM 1346 C C . THR A 1 180 ? 15.713 -4.204 -18.026 1.00 94.31 180 THR A C 1
ATOM 1348 O O . THR A 1 180 ? 16.376 -4.530 -19.009 1.00 94.31 180 THR A O 1
ATOM 1351 N N . PHE A 1 181 ? 14.756 -3.289 -18.066 1.00 92.56 181 PHE A N 1
ATOM 1352 C CA . PHE A 1 181 ? 14.268 -2.638 -19.268 1.00 92.56 181 PHE A CA 1
ATOM 1353 C C . PHE A 1 181 ? 14.392 -1.129 -19.130 1.00 92.56 181 PHE A C 1
ATOM 1355 O O . PHE A 1 181 ? 14.404 -0.563 -18.033 1.00 92.56 181 PHE A O 1
ATOM 1362 N N . THR A 1 182 ? 14.471 -0.468 -20.272 1.00 89.50 182 THR A N 1
ATOM 1363 C CA . THR A 1 182 ? 14.369 0.977 -20.413 1.00 89.50 182 THR A CA 1
ATOM 1364 C C . THR A 1 182 ? 12.990 1.359 -20.938 1.00 89.50 182 THR A C 1
ATOM 1366 O O . THR A 1 182 ? 12.265 0.569 -21.540 1.00 89.50 182 THR A O 1
ATOM 1369 N N . THR A 1 183 ? 12.640 2.637 -20.799 1.00 83.81 183 THR A N 1
ATOM 1370 C CA . THR A 1 183 ? 11.326 3.141 -21.238 1.00 83.81 183 THR A CA 1
ATOM 1371 C C . THR A 1 183 ? 11.102 2.987 -22.744 1.00 83.81 183 THR A C 1
ATOM 1373 O O . THR A 1 183 ? 9.963 2.923 -23.202 1.00 83.81 183 THR A O 1
ATOM 1376 N N . ALA A 1 184 ? 12.185 2.927 -23.523 1.00 82.62 184 ALA A N 1
ATOM 1377 C CA . ALA A 1 184 ? 12.130 2.696 -24.959 1.00 82.62 184 ALA A CA 1
ATOM 1378 C C . ALA A 1 184 ? 11.796 1.235 -25.304 1.00 82.62 184 ALA A C 1
ATOM 1380 O O . ALA A 1 184 ? 11.081 0.998 -26.277 1.00 82.62 184 ALA A O 1
ATOM 1381 N N . GLU A 1 185 ? 12.280 0.276 -24.512 1.00 80.94 185 GLU A N 1
ATOM 1382 C CA . GLU A 1 185 ? 12.038 -1.162 -24.705 1.00 80.94 185 GLU A CA 1
ATOM 1383 C C . GLU A 1 185 ? 10.601 -1.539 -24.323 1.00 80.94 185 GLU A C 1
ATOM 1385 O O . GLU A 1 185 ? 9.945 -2.301 -25.036 1.00 80.94 185 GLU A O 1
ATOM 1390 N N . ASP A 1 186 ? 10.058 -0.888 -23.293 1.00 81.38 186 ASP A N 1
ATOM 1391 C CA . ASP A 1 186 ? 8.662 -1.033 -22.870 1.00 81.38 186 ASP A CA 1
ATOM 1392 C C . ASP A 1 186 ? 7.653 -0.564 -23.938 1.00 81.38 186 ASP A C 1
ATOM 1394 O O . ASP A 1 186 ? 6.542 -1.092 -24.035 1.00 81.38 186 ASP A O 1
ATOM 1398 N N . GLY A 1 187 ? 8.012 0.425 -24.766 1.00 71.25 187 GLY A N 1
ATOM 1399 C CA . GLY A 1 187 ? 7.077 1.145 -25.642 1.00 71.25 187 GLY A CA 1
ATOM 1400 C C . GLY A 1 187 ? 6.346 0.292 -26.689 1.00 71.25 187 GLY A C 1
ATOM 1401 O O . GLY A 1 187 ? 5.285 0.697 -27.166 1.00 71.25 187 GLY A O 1
ATOM 1402 N N . GLY A 1 188 ? 6.884 -0.881 -27.040 1.00 67.88 188 GLY A N 1
ATOM 1403 C CA . GLY A 1 188 ? 6.259 -1.831 -27.970 1.00 67.88 188 GLY A CA 1
ATOM 1404 C C . GLY A 1 188 ? 5.547 -3.013 -27.305 1.00 67.88 188 GLY A C 1
ATOM 1405 O O . GLY A 1 188 ? 4.776 -3.701 -27.972 1.00 67.88 188 GLY A O 1
ATOM 1406 N N . ILE A 1 189 ? 5.799 -3.247 -26.015 1.00 73.44 189 ILE A N 1
ATOM 1407 C CA . ILE A 1 189 ? 5.377 -4.452 -25.282 1.00 73.44 189 ILE A CA 1
ATOM 1408 C C . ILE A 1 189 ? 4.301 -4.091 -24.247 1.00 73.44 189 ILE A C 1
ATOM 1410 O O . ILE A 1 189 ? 3.264 -4.742 -24.149 1.00 73.44 189 ILE A O 1
ATOM 1414 N N . CYS A 1 190 ? 4.492 -2.981 -23.536 1.00 77.81 190 CYS A N 1
ATOM 1415 C CA . CYS A 1 190 ? 3.788 -2.632 -22.303 1.00 77.81 190 CYS A CA 1
ATOM 1416 C C . CYS A 1 190 ? 2.740 -1.527 -22.511 1.00 77.81 190 CYS A C 1
ATOM 1418 O O . CYS A 1 190 ? 2.685 -0.529 -21.780 1.00 77.81 190 CYS A O 1
ATOM 1420 N N . THR A 1 191 ? 1.916 -1.690 -23.549 1.00 69.38 191 THR A N 1
ATOM 1421 C CA . THR A 1 191 ? 1.002 -0.643 -24.050 1.00 69.38 191 THR A CA 1
ATOM 1422 C C . THR A 1 191 ? -0.279 -0.462 -23.225 1.00 69.38 191 THR A C 1
ATOM 1424 O O . THR A 1 191 ? -0.952 0.561 -23.360 1.00 69.38 191 THR A O 1
ATOM 1427 N N . SER A 1 192 ? -0.591 -1.394 -22.323 1.00 66.62 192 SER A N 1
ATOM 1428 C CA . SER A 1 192 ? -1.688 -1.300 -21.355 1.00 66.62 192 SER A CA 1
ATOM 1429 C C . SER A 1 192 ? -1.242 -1.762 -19.966 1.00 66.62 192 SER A C 1
ATOM 1431 O O . SER A 1 192 ? -0.165 -2.331 -19.794 1.00 66.62 192 SER A O 1
ATOM 1433 N N . PHE A 1 193 ? -2.059 -1.474 -18.954 1.00 64.81 193 PHE A N 1
ATOM 1434 C CA . PHE A 1 193 ? -1.996 -2.202 -17.687 1.00 64.81 193 PHE A CA 1
ATOM 1435 C C . PHE A 1 193 ? -2.437 -3.664 -17.923 1.00 64.81 193 PHE A C 1
ATOM 1437 O O . PHE A 1 193 ? -3.123 -3.908 -18.925 1.00 64.81 193 PHE A O 1
ATOM 1444 N N . PRO A 1 194 ? -2.021 -4.615 -17.065 1.00 62.72 194 PRO A N 1
ATOM 1445 C CA . PRO A 1 194 ? -2.391 -6.022 -17.179 1.00 62.72 194 PRO A CA 1
ATOM 1446 C C . PRO A 1 194 ? -3.907 -6.259 -17.342 1.00 62.72 194 PRO A C 1
ATOM 1448 O O . PRO A 1 194 ? -4.707 -5.373 -17.022 1.00 62.72 194 PRO A O 1
ATOM 1451 N N . PRO A 1 195 ? -4.305 -7.443 -17.846 1.00 51.09 195 PRO A N 1
ATOM 1452 C CA . PRO A 1 195 ? -3.472 -8.642 -17.985 1.00 51.09 195 PRO A CA 1
ATOM 1453 C C . PRO A 1 195 ? -2.490 -8.586 -19.170 1.00 51.09 195 PRO A C 1
ATOM 1455 O O . PRO A 1 195 ? -2.857 -8.213 -20.286 1.00 51.09 195 PRO A O 1
ATOM 1458 N N . LEU A 1 196 ? -1.217 -8.902 -18.913 1.00 51.06 196 LEU A N 1
ATOM 1459 C CA . LEU A 1 196 ? -0.156 -8.963 -19.926 1.00 51.06 196 LEU A CA 1
ATOM 1460 C C . LEU A 1 196 ? 0.097 -10.440 -20.212 1.00 51.06 196 LEU A C 1
ATOM 1462 O O . LEU A 1 196 ? 0.572 -11.170 -19.351 1.00 51.06 196 LEU A O 1
ATOM 1466 N N . ALA A 1 197 ? -0.218 -10.889 -21.426 1.00 46.44 197 ALA A N 1
ATOM 1467 C CA . ALA A 1 197 ? -0.073 -12.293 -21.793 1.00 46.44 197 ALA A CA 1
ATOM 1468 C C . ALA A 1 197 ? 1.368 -12.798 -21.568 1.00 46.44 197 ALA A C 1
ATOM 1470 O O . ALA A 1 197 ? 2.318 -12.288 -22.165 1.00 46.44 197 ALA A O 1
ATOM 1471 N N . TYR A 1 198 ? 1.513 -13.845 -20.752 1.00 49.06 198 TYR A N 1
ATOM 1472 C CA . TYR A 1 198 ? 2.770 -14.560 -20.537 1.00 49.06 198 TYR A CA 1
ATOM 1473 C C . TYR A 1 198 ? 3.247 -15.218 -21.844 1.00 49.06 198 TYR A C 1
ATOM 1475 O O . TYR A 1 198 ? 2.601 -16.124 -22.377 1.00 49.06 198 TYR A O 1
ATOM 1483 N N . ALA A 1 199 ? 4.389 -14.774 -22.378 1.00 53.19 199 ALA A N 1
ATOM 1484 C CA . ALA A 1 199 ? 4.947 -15.292 -23.633 1.00 53.19 199 ALA A CA 1
ATOM 1485 C C . ALA A 1 199 ? 5.707 -16.629 -23.479 1.00 53.19 199 ALA A C 1
ATOM 1487 O O . ALA A 1 199 ? 6.128 -17.212 -24.482 1.00 53.19 199 ALA A O 1
ATOM 1488 N N . GLY A 1 200 ? 5.851 -17.140 -22.250 1.00 55.47 200 GLY A N 1
ATOM 1489 C CA . GLY A 1 200 ? 6.703 -18.289 -21.941 1.00 55.47 200 GLY A CA 1
ATOM 1490 C C . GLY A 1 200 ? 8.129 -17.888 -21.559 1.00 55.47 200 GLY A C 1
ATOM 1491 O O . GLY A 1 200 ? 8.513 -16.729 -21.663 1.00 55.47 200 GLY A O 1
ATOM 1492 N N . THR A 1 201 ? 8.923 -18.865 -21.118 1.00 52.00 201 THR A N 1
ATOM 1493 C CA . THR A 1 201 ? 10.366 -18.702 -20.885 1.00 52.00 201 THR A CA 1
ATOM 1494 C C . THR A 1 201 ? 11.108 -18.402 -22.187 1.00 52.00 201 THR A C 1
ATOM 1496 O O . THR A 1 201 ? 10.764 -18.984 -23.223 1.00 52.00 201 THR A O 1
ATOM 1499 N N . ASP A 1 202 ? 12.190 -17.627 -22.110 1.00 64.38 202 ASP A N 1
ATOM 1500 C CA . ASP A 1 202 ? 13.087 -17.385 -23.240 1.00 64.38 202 ASP A CA 1
ATOM 1501 C C . ASP A 1 202 ? 13.505 -18.680 -23.932 1.00 64.38 202 ASP A C 1
ATOM 1503 O O . ASP A 1 202 ? 13.947 -19.653 -23.311 1.00 64.38 202 ASP A O 1
ATOM 1507 N N . GLN A 1 203 ? 13.385 -18.686 -25.257 1.00 66.19 203 GLN A N 1
ATOM 1508 C CA . GLN A 1 203 ? 13.865 -19.785 -26.078 1.00 66.19 203 GLN A CA 1
ATOM 1509 C C . GLN A 1 203 ? 15.173 -19.382 -26.744 1.00 66.19 203 GLN A C 1
ATOM 1511 O O . GLN A 1 203 ? 15.202 -18.529 -27.628 1.00 66.19 203 GLN A O 1
ATOM 1516 N N . SER A 1 204 ? 16.269 -20.035 -26.355 1.00 73.75 204 SER A N 1
ATOM 1517 C CA . SER A 1 204 ? 17.507 -19.971 -27.131 1.00 73.75 204 SER A CA 1
ATOM 1518 C C . SER A 1 204 ? 17.315 -20.732 -28.436 1.00 73.75 204 SER A C 1
ATOM 1520 O O . SER A 1 204 ? 17.123 -21.950 -28.432 1.00 73.75 204 SER A O 1
ATOM 1522 N N . VAL A 1 205 ? 17.364 -20.016 -29.558 1.00 72.31 205 VAL A N 1
ATOM 1523 C CA . VAL A 1 205 ? 17.195 -20.600 -30.889 1.00 72.31 205 VAL A CA 1
ATOM 1524 C C . VAL A 1 205 ? 18.399 -20.321 -31.770 1.00 72.31 205 VAL A C 1
ATOM 1526 O O . VAL A 1 205 ? 19.023 -19.267 -31.693 1.00 72.31 205 VAL A O 1
ATOM 1529 N N . ASN A 1 206 ? 18.743 -21.300 -32.604 1.00 80.25 206 ASN A N 1
ATOM 1530 C CA . ASN A 1 206 ? 19.852 -21.167 -33.539 1.00 80.25 206 ASN A CA 1
ATOM 1531 C C . ASN A 1 206 ? 19.518 -20.140 -34.626 1.00 80.25 206 ASN A C 1
ATOM 1533 O O . ASN A 1 206 ? 18.367 -20.026 -35.055 1.00 80.25 206 ASN A O 1
ATOM 1537 N N . GLU A 1 207 ? 20.541 -19.449 -35.126 1.00 60.91 207 GLU A N 1
ATOM 1538 C CA . GLU A 1 207 ? 20.411 -18.548 -36.271 1.00 60.91 207 GLU A CA 1
ATOM 1539 C C . GLU A 1 207 ? 19.748 -19.286 -37.454 1.00 60.91 207 GLU A C 1
ATOM 1541 O O . GLU A 1 207 ? 20.176 -20.376 -37.839 1.00 60.91 207 GLU A O 1
ATOM 1546 N N . ASN A 1 208 ? 18.690 -18.693 -38.023 1.00 75.00 208 ASN A N 1
ATOM 1547 C CA . ASN A 1 208 ? 17.827 -19.239 -39.089 1.00 75.00 208 ASN A CA 1
ATOM 1548 C C . ASN A 1 208 ? 16.819 -20.336 -38.687 1.00 75.00 208 ASN A C 1
ATOM 1550 O O . ASN A 1 208 ? 16.140 -20.887 -39.559 1.00 75.00 208 ASN A O 1
ATOM 1554 N N . ALA A 1 209 ? 16.661 -20.648 -37.398 1.00 75.56 209 ALA A N 1
ATOM 1555 C CA . ALA A 1 209 ? 15.574 -21.513 -36.946 1.00 75.56 209 ALA A CA 1
ATOM 1556 C C . ALA A 1 209 ? 14.225 -20.767 -36.966 1.00 75.56 209 ALA A C 1
ATOM 1558 O O . ALA A 1 209 ? 14.117 -19.632 -36.511 1.00 75.56 209 ALA A O 1
ATOM 1559 N N . SER A 1 210 ? 13.175 -21.415 -37.478 1.00 67.44 210 SER A N 1
ATOM 1560 C CA . SER A 1 210 ? 11.802 -20.904 -37.368 1.00 67.44 210 SER A CA 1
ATOM 1561 C C . SER A 1 210 ? 11.182 -21.352 -36.046 1.00 67.44 210 SER A C 1
ATOM 1563 O O . SER A 1 210 ? 11.135 -22.549 -35.763 1.00 67.44 210 SER A O 1
ATOM 1565 N N . VAL A 1 211 ? 10.670 -20.402 -35.261 1.00 67.50 211 VAL A N 1
ATOM 1566 C CA . VAL A 1 211 ? 9.990 -20.652 -33.981 1.00 67.50 211 VAL A CA 1
ATOM 1567 C C . VAL A 1 211 ? 8.540 -20.214 -34.095 1.00 67.50 211 VAL A C 1
ATOM 1569 O O . VAL A 1 211 ? 8.239 -19.170 -34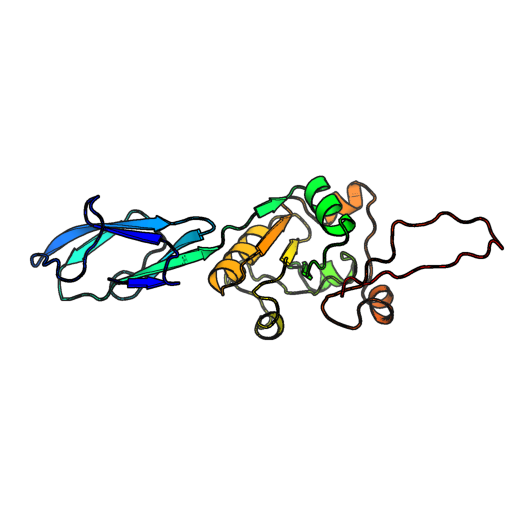.666 1.00 67.50 211 VAL A O 1
ATOM 1572 N N . THR A 1 212 ? 7.625 -21.018 -33.558 1.00 64.50 212 THR A N 1
ATOM 1573 C CA . THR A 1 212 ? 6.215 -20.639 -33.425 1.00 64.50 212 THR A CA 1
ATOM 1574 C C . THR A 1 212 ? 5.949 -20.252 -31.979 1.00 64.50 212 THR A C 1
ATOM 1576 O O . THR A 1 212 ? 5.911 -21.123 -31.112 1.00 64.50 212 THR A O 1
ATOM 1579 N N . LEU A 1 213 ? 5.745 -18.960 -31.725 1.00 56.72 213 LEU A N 1
ATOM 1580 C CA . LEU A 1 213 ? 5.315 -18.463 -30.419 1.00 56.72 213 LEU A CA 1
ATOM 1581 C C . LEU A 1 213 ? 3.814 -18.733 -30.266 1.00 56.72 213 LEU A C 1
ATOM 1583 O O . LEU A 1 213 ? 3.009 -18.271 -31.076 1.00 56.72 213 LEU A O 1
ATOM 1587 N N . ARG A 1 214 ? 3.429 -19.527 -29.263 1.00 56.94 214 ARG A N 1
ATOM 1588 C CA . ARG A 1 214 ? 2.021 -19.795 -28.940 1.00 56.94 214 ARG A CA 1
ATOM 1589 C C . ARG A 1 214 ? 1.653 -19.008 -27.689 1.00 56.94 214 ARG A C 1
ATOM 1591 O O . ARG A 1 214 ? 1.839 -19.508 -26.588 1.00 56.94 214 ARG A O 1
ATOM 1598 N N . GLY A 1 215 ? 1.128 -17.800 -27.869 1.00 46.53 215 GLY A N 1
ATOM 1599 C CA . GLY A 1 215 ? 0.488 -17.072 -26.775 1.00 46.53 215 GLY A CA 1
ATOM 1600 C C . GLY A 1 215 ? -0.783 -17.809 -26.360 1.00 46.53 215 GLY A C 1
ATOM 1601 O O . GLY A 1 215 ? -1.732 -17.889 -27.138 1.00 46.53 215 GLY A O 1
ATOM 1602 N N . GLN A 1 216 ? -0.787 -18.403 -25.171 1.00 48.50 216 GLN A N 1
ATOM 1603 C CA . GLN A 1 216 ? -2.005 -18.864 -24.509 1.00 48.50 216 GLN A CA 1
ATOM 1604 C C . GLN A 1 216 ? -2.317 -17.798 -23.458 1.00 48.50 216 GLN A C 1
ATOM 1606 O O . GLN A 1 216 ? -1.719 -17.807 -22.389 1.00 48.50 216 GLN A O 1
ATOM 1611 N N . GLY A 1 217 ? -3.172 -16.832 -23.796 1.00 40.75 217 GLY A N 1
ATOM 1612 C CA . GLY A 1 217 ? -3.760 -15.962 -22.778 1.00 40.75 217 GLY A CA 1
ATOM 1613 C C . GLY A 1 217 ? -4.749 -16.777 -21.947 1.00 40.75 217 GLY A C 1
ATOM 1614 O O . GLY A 1 217 ? -5.455 -17.621 -22.502 1.00 40.75 217 GLY A O 1
ATOM 1615 N N . SER A 1 218 ? -4.765 -16.572 -20.634 1.00 40.81 218 SER A N 1
ATOM 1616 C CA . SER A 1 218 ? -5.864 -17.020 -19.781 1.00 40.81 218 SER A CA 1
ATOM 1617 C C . SER A 1 218 ? -7.093 -16.156 -20.069 1.00 40.81 218 SER A C 1
ATOM 1619 O O . SER A 1 218 ? -7.015 -14.935 -19.947 1.00 40.81 218 SER A O 1
ATOM 1621 N N . ASP A 1 219 ? -8.182 -16.798 -20.502 1.00 39.38 219 ASP A N 1
ATOM 1622 C CA . ASP A 1 219 ? -9.522 -16.197 -20.613 1.00 39.38 219 ASP A CA 1
ATOM 1623 C C . ASP A 1 219 ? -10.107 -15.847 -19.233 1.00 39.38 219 ASP A C 1
ATOM 1625 O O . ASP A 1 219 ? -9.876 -16.627 -18.275 1.00 39.38 219 ASP A O 1
#

Sequence (219 aa):
MTVSPTGAGVVKVNGVDYTPNCGYNLNQVLTMEGVPSGQYKFDRWGGGLTSSTNPTTLTMNVNKSVTAYFAFKTESVNLQGAKSLLDGGGDVLVLDVSSASEYAAGHLLCAKNYVWDSGAGNFYTSITSLNPYQDDDIFLYDQTGAKSAAAATYLAGQGFKSLYYMTDGLDDWMAEGYETFTTAEDGGICTSFPPLAYAGTDQSVNENASVTLRGQGSD

Radius of gyration: 22.21 Å; chains: 1; bounding box: 49×34×72 Å

Secondary structure (DSSP, 8-state):
-EEESTTSEEEEETTEE--TT----TT-EEEEEEEE-TTEEEEEEEES--BS-SSEEEE-SS---EEEEEEE--EEE-HHHHHHHHHT---EEEEE-S-HHHHHH-B-TT-EE--EETTTTEESS--GGGGGGTTSEEEEE-SSSSSHHHHHHHHHHTT--EEEEESS-HHHHHHTT---B-HHHHTTT--SSSP-----S-----TT-----------

pLDDT: mean 88.85, std 13.49, range [39.38, 98.75]